Protein AF-A0A8S2DJI0-F1 (afdb_monomer_lite)

InterPro domains:
  IPR040350 Transmembrane protein 272 [PTHR33444] (5-221)

Sequence (227 aa):
CCHNEEDENKGQWDRRDSQYDTLPGQLVVASEESENCIDYLTRAFHIISISLPSICIEALLVLLSFLMFIFGCKYVDECPRQPLLIIYHIIGGGVGLLFTLWLMIRAIRRRRQESGLDDDDDHSVGGHGYTDDSTGKLKDNGIWFMELIALMFLCSWFIIGNYWTWTIYIPDGEMSLQKPLSWCDRTLYMFTLVSFAILYFVILFGFILVISLLIYARFCARSMINE

Organism: NCBI:txid1234261

Structure (mmCIF, N/CA/C/O backbone):
data_AF-A0A8S2DJI0-F1
#
_entry.id   AF-A0A8S2DJI0-F1
#
loop_
_atom_site.group_PDB
_atom_site.id
_atom_site.type_symbol
_atom_site.label_atom_id
_atom_site.label_alt_id
_atom_site.label_comp_id
_atom_site.label_asym_id
_atom_site.label_entity_id
_atom_site.label_seq_id
_atom_site.pdbx_PDB_ins_code
_atom_site.Cartn_x
_atom_site.Cartn_y
_atom_site.Cartn_z
_atom_site.occupancy
_atom_site.B_iso_or_equiv
_atom_site.auth_seq_id
_atom_site.auth_comp_id
_atom_site.auth_asym_id
_atom_site.auth_atom_id
_atom_site.pdbx_PDB_model_num
ATOM 1 N N . CYS A 1 1 ? 9.024 -43.642 -27.054 1.00 49.38 1 CYS A N 1
ATOM 2 C CA . CYS A 1 1 ? 10.297 -43.078 -26.560 1.00 49.38 1 CYS A CA 1
ATOM 3 C C . CYS A 1 1 ? 10.487 -41.596 -26.883 1.00 49.38 1 CYS A C 1
ATOM 5 O O . CYS A 1 1 ? 11.170 -40.959 -26.107 1.00 49.38 1 CYS A O 1
ATOM 7 N N . CYS A 1 2 ? 9.884 -41.028 -27.938 1.00 49.50 2 CYS A N 1
ATOM 8 C CA . CYS A 1 2 ? 10.046 -39.599 -28.268 1.00 49.50 2 CYS A CA 1
ATOM 9 C C . CYS A 1 2 ? 9.098 -38.634 -27.528 1.00 49.50 2 CYS A C 1
ATOM 11 O O . CYS A 1 2 ? 9.199 -37.439 -27.747 1.00 49.50 2 CYS A O 1
ATOM 13 N N . HIS A 1 3 ? 8.182 -39.119 -26.679 1.00 44.84 3 HIS A N 1
ATOM 14 C CA . HIS A 1 3 ? 7.265 -38.232 -25.943 1.00 44.84 3 HIS A CA 1
ATOM 15 C C . HIS A 1 3 ? 7.932 -37.583 -24.717 1.00 44.84 3 HIS A C 1
ATOM 17 O O . HIS A 1 3 ? 7.619 -36.454 -24.380 1.00 44.84 3 HIS A O 1
ATOM 23 N N . ASN A 1 4 ? 8.936 -38.238 -24.120 1.00 53.94 4 ASN A N 1
ATOM 24 C CA . ASN A 1 4 ? 9.589 -37.729 -22.910 1.00 53.94 4 ASN A CA 1
ATOM 25 C C . ASN A 1 4 ? 10.537 -36.542 -23.167 1.00 53.94 4 ASN A C 1
ATOM 27 O O . ASN A 1 4 ? 10.712 -35.723 -22.275 1.00 53.94 4 ASN A O 1
ATOM 31 N N . GLU A 1 5 ? 11.148 -36.423 -24.353 1.00 55.22 5 GLU A N 1
ATOM 32 C CA . GLU A 1 5 ? 12.082 -35.316 -24.643 1.00 55.22 5 GLU A CA 1
ATOM 33 C C . GLU A 1 5 ? 11.366 -33.971 -24.839 1.00 55.22 5 GLU A C 1
ATOM 35 O O . GLU A 1 5 ? 11.942 -32.925 -24.543 1.00 55.22 5 GLU A O 1
ATOM 40 N N . GLU A 1 6 ? 10.122 -33.967 -25.330 1.00 54.16 6 GLU A N 1
ATOM 41 C CA . GLU A 1 6 ? 9.335 -32.735 -25.481 1.00 54.16 6 GLU A CA 1
ATOM 42 C C . GLU A 1 6 ? 8.800 -32.245 -24.132 1.00 54.16 6 GLU A C 1
ATOM 44 O O . GLU A 1 6 ? 8.894 -31.050 -23.856 1.00 54.16 6 GLU A O 1
ATOM 49 N N . ASP A 1 7 ? 8.349 -33.151 -23.261 1.00 56.16 7 ASP A N 1
ATOM 50 C CA . ASP A 1 7 ? 7.867 -32.813 -21.915 1.00 56.16 7 ASP A CA 1
ATOM 51 C C . ASP A 1 7 ? 9.009 -32.366 -20.984 1.00 56.16 7 ASP A C 1
ATOM 53 O O . ASP A 1 7 ? 8.863 -31.399 -20.231 1.00 56.16 7 ASP A O 1
ATOM 57 N N . GLU A 1 8 ? 10.185 -33.001 -21.077 1.00 57.19 8 GLU A N 1
ATOM 58 C CA . GLU A 1 8 ? 11.388 -32.570 -20.350 1.00 57.19 8 GLU A CA 1
ATOM 59 C C . GLU A 1 8 ? 11.889 -31.206 -20.836 1.00 57.19 8 GLU A C 1
ATOM 61 O O . GLU A 1 8 ? 12.230 -30.350 -20.013 1.00 57.19 8 GLU A O 1
ATOM 66 N N . ASN A 1 9 ? 11.879 -30.962 -22.152 1.00 53.69 9 ASN A N 1
ATOM 67 C CA . ASN A 1 9 ? 12.220 -29.650 -22.693 1.00 53.69 9 ASN A CA 1
ATOM 68 C C . ASN A 1 9 ? 11.202 -28.597 -22.254 1.00 53.69 9 ASN A C 1
ATOM 70 O O . ASN A 1 9 ? 11.607 -27.541 -21.776 1.00 53.69 9 ASN A O 1
ATOM 74 N N . LYS A 1 10 ? 9.897 -28.871 -22.355 1.00 53.09 10 LYS A N 1
ATOM 75 C CA . LYS A 1 10 ? 8.826 -27.943 -21.964 1.00 53.09 10 LYS A CA 1
ATOM 76 C C . LYS A 1 10 ? 8.917 -27.569 -20.482 1.00 53.09 10 LYS A C 1
ATOM 78 O O . LYS A 1 10 ? 9.013 -26.389 -20.160 1.00 53.09 10 LYS A O 1
ATOM 83 N N . GLY A 1 11 ? 9.086 -28.555 -19.599 1.00 59.41 11 GLY A N 1
ATOM 84 C CA . GLY A 1 11 ? 9.318 -28.322 -18.169 1.00 59.41 11 GLY A CA 1
ATOM 85 C C . GLY A 1 11 ? 10.658 -27.643 -17.833 1.00 59.41 11 GLY A C 1
ATOM 86 O O . GLY A 1 11 ? 10.843 -27.168 -16.707 1.00 59.41 11 GLY A O 1
ATOM 87 N N . GLN A 1 12 ? 11.611 -27.599 -18.771 1.00 54.47 12 GLN A N 1
ATOM 88 C CA . GLN A 1 12 ? 12.867 -26.846 -18.671 1.00 54.47 12 GLN A CA 1
ATOM 89 C C . GLN A 1 12 ? 12.753 -25.417 -19.240 1.00 54.47 12 GLN A C 1
ATOM 91 O O . GLN A 1 12 ? 13.495 -24.532 -18.805 1.00 54.47 12 GLN A O 1
ATOM 96 N N . TRP A 1 13 ? 11.857 -25.165 -20.198 1.00 54.28 13 TRP A N 1
ATOM 97 C CA . TRP A 1 13 ? 11.505 -23.817 -20.664 1.00 54.28 13 TRP A CA 1
ATOM 98 C C . TRP A 1 13 ? 10.665 -23.087 -19.607 1.00 54.28 13 TRP A C 1
ATOM 100 O O . TRP A 1 13 ? 11.094 -22.035 -19.139 1.00 54.28 13 TRP A O 1
ATOM 110 N N . ASP A 1 14 ? 9.610 -23.719 -19.086 1.00 57.06 14 ASP A N 1
ATOM 111 C CA . ASP A 1 14 ? 8.723 -23.121 -18.072 1.00 57.06 14 ASP A CA 1
ATOM 112 C C . ASP A 1 14 ? 9.467 -22.769 -16.769 1.00 57.06 14 ASP A C 1
ATOM 114 O O . ASP A 1 14 ? 9.255 -21.718 -16.159 1.00 57.06 14 ASP A O 1
ATOM 118 N N . ARG A 1 15 ? 10.419 -23.617 -16.347 1.00 56.06 15 ARG A N 1
ATOM 119 C CA . ARG A 1 15 ? 11.273 -23.332 -15.179 1.00 56.06 15 ARG A CA 1
ATOM 120 C C . ARG A 1 15 ? 12.217 -22.150 -15.390 1.00 56.06 15 ARG A C 1
ATOM 122 O O . ARG A 1 15 ? 12.548 -21.480 -14.414 1.00 56.06 15 ARG A O 1
ATOM 129 N N . ARG A 1 16 ? 12.679 -21.915 -16.621 1.00 58.44 16 ARG A N 1
ATOM 130 C CA . ARG A 1 16 ? 13.524 -20.758 -16.941 1.00 58.44 16 ARG A CA 1
ATOM 131 C C . ARG A 1 16 ? 12.696 -19.478 -16.931 1.00 58.44 16 ARG A C 1
ATOM 133 O O . ARG A 1 16 ? 13.097 -18.536 -16.257 1.00 58.44 16 ARG A O 1
ATOM 140 N N . ASP A 1 17 ? 11.517 -19.493 -17.546 1.00 57.69 17 ASP A N 1
ATOM 141 C CA . ASP A 1 17 ? 10.604 -18.343 -17.599 1.00 57.69 17 ASP A CA 1
ATOM 142 C C . ASP A 1 17 ? 10.165 -17.887 -16.197 1.00 57.69 17 ASP A C 1
ATOM 144 O O . ASP A 1 17 ? 10.315 -16.716 -15.849 1.00 57.69 17 ASP A O 1
ATOM 148 N N . SER A 1 18 ? 9.791 -18.828 -15.323 1.00 59.38 18 SER A N 1
ATOM 149 C CA . SER A 1 18 ? 9.471 -18.549 -13.912 1.00 59.38 18 SER A CA 1
ATOM 150 C C . SER A 1 18 ? 10.647 -17.941 -13.128 1.00 59.38 18 SER A C 1
ATOM 152 O O . SER A 1 18 ? 10.478 -17.091 -12.247 1.00 59.38 18 SER A O 1
ATOM 154 N N . GLN A 1 19 ? 11.881 -18.356 -13.441 1.00 58.06 19 GLN A N 1
ATOM 155 C CA . GLN A 1 19 ? 13.077 -17.836 -12.781 1.00 58.06 19 GLN A CA 1
ATOM 156 C C . GLN A 1 19 ? 13.359 -16.382 -13.185 1.00 58.06 19 GLN A C 1
ATOM 158 O O . GLN A 1 19 ? 13.785 -15.601 -12.327 1.00 58.06 19 GLN A O 1
ATOM 163 N N . TYR A 1 20 ? 13.078 -16.006 -14.438 1.00 64.12 20 TYR A N 1
ATOM 164 C CA . TYR A 1 20 ? 13.263 -14.651 -14.966 1.00 64.12 20 TYR A CA 1
ATOM 165 C C . TYR A 1 20 ? 12.300 -13.613 -14.361 1.00 64.12 20 TYR A C 1
ATOM 167 O O . TYR A 1 20 ? 12.658 -12.438 -14.285 1.00 64.12 20 TYR A O 1
ATOM 175 N N . ASP A 1 21 ? 11.153 -14.035 -13.819 1.00 64.00 21 ASP A N 1
ATOM 176 C CA . ASP A 1 21 ? 10.180 -13.146 -13.160 1.00 64.00 21 ASP A CA 1
ATOM 177 C C . ASP A 1 21 ? 10.586 -12.699 -11.743 1.00 64.00 21 ASP A C 1
ATOM 179 O O . ASP A 1 21 ? 10.036 -11.745 -11.180 1.00 64.00 21 ASP A O 1
ATOM 183 N N . THR A 1 22 ? 11.580 -13.351 -11.138 1.00 78.94 22 THR A N 1
ATOM 184 C CA . THR A 1 22 ? 12.099 -12.955 -9.822 1.00 78.94 22 THR A CA 1
ATOM 185 C C . THR A 1 22 ? 13.051 -11.760 -9.924 1.00 78.94 22 THR A C 1
ATOM 187 O O . THR A 1 22 ? 13.722 -11.585 -10.932 1.00 78.94 22 THR A O 1
ATOM 190 N N . LEU A 1 23 ? 13.188 -10.949 -8.862 1.00 76.69 23 LEU A N 1
ATOM 191 C CA . LEU A 1 23 ? 14.144 -9.824 -8.846 1.00 76.69 23 LEU A CA 1
ATOM 192 C C . LEU A 1 23 ? 15.582 -10.239 -9.256 1.00 76.69 23 LEU A C 1
ATOM 194 O O . LEU A 1 23 ? 16.187 -9.531 -10.059 1.00 76.69 23 LEU A O 1
ATOM 198 N N . PRO A 1 24 ? 16.137 -11.376 -8.777 1.00 75.69 24 PRO A N 1
ATOM 199 C CA . PRO A 1 24 ? 17.413 -11.892 -9.276 1.00 75.69 24 PRO A CA 1
ATOM 200 C C . PRO A 1 24 ? 17.368 -12.303 -10.753 1.00 75.69 24 PRO A C 1
ATOM 202 O O . PRO A 1 24 ? 18.335 -12.073 -11.469 1.00 75.69 24 PRO A O 1
ATOM 205 N N . GLY A 1 25 ? 16.255 -12.879 -11.213 1.00 76.62 25 GLY A N 1
ATOM 206 C CA . GLY A 1 25 ? 16.033 -13.245 -12.612 1.00 76.62 25 GLY A CA 1
ATOM 207 C C . GLY A 1 25 ? 16.033 -12.045 -13.549 1.00 76.62 25 GLY A C 1
ATOM 208 O O . GLY A 1 25 ? 16.789 -12.031 -14.513 1.00 76.62 25 GLY A O 1
ATOM 209 N N . GLN A 1 26 ? 15.280 -10.997 -13.216 1.00 78.06 26 GLN A N 1
ATOM 210 C CA . GLN A 1 26 ? 15.236 -9.760 -13.998 1.00 78.06 26 GLN A CA 1
ATOM 211 C C . GLN A 1 26 ? 16.605 -9.072 -14.069 1.00 78.06 26 GLN A C 1
ATOM 213 O O . GLN A 1 26 ? 16.941 -8.462 -15.082 1.00 78.06 26 GLN A O 1
ATOM 218 N N . LEU A 1 27 ? 17.422 -9.194 -13.016 1.00 78.88 27 LEU A N 1
ATOM 219 C CA . LEU A 1 27 ? 18.792 -8.682 -13.013 1.00 78.88 27 LEU A CA 1
ATOM 220 C C . LEU A 1 27 ? 19.709 -9.485 -13.951 1.00 78.88 27 LEU A C 1
ATOM 222 O O . LEU A 1 27 ? 20.554 -8.898 -14.623 1.00 78.88 27 LEU A O 1
ATOM 226 N N . VAL A 1 28 ? 19.522 -10.806 -14.032 1.00 79.88 28 VAL A N 1
ATOM 227 C CA . VAL A 1 28 ? 20.242 -11.668 -14.983 1.00 79.88 28 VAL A CA 1
ATOM 228 C C . VAL A 1 28 ? 19.830 -11.353 -16.422 1.00 79.88 28 VAL A C 1
ATOM 230 O O . VAL A 1 28 ? 20.712 -11.139 -17.249 1.00 79.88 28 VAL A O 1
ATOM 233 N N . VAL A 1 29 ? 18.531 -11.204 -16.712 1.00 78.19 29 VAL A N 1
ATOM 234 C CA . VAL A 1 29 ? 18.049 -10.797 -18.051 1.00 78.19 29 VAL A CA 1
ATOM 235 C C . VAL A 1 29 ? 18.637 -9.452 -18.456 1.00 78.19 29 VAL A C 1
ATOM 237 O O . VAL A 1 29 ? 19.174 -9.314 -19.551 1.00 78.19 29 VAL A O 1
ATOM 240 N N . ALA A 1 30 ? 18.616 -8.472 -17.547 1.00 70.62 30 ALA A N 1
ATOM 241 C CA . ALA A 1 30 ? 19.206 -7.167 -17.811 1.00 70.62 30 ALA A CA 1
ATOM 242 C C . ALA A 1 30 ? 20.697 -7.270 -18.174 1.00 70.62 30 ALA A C 1
ATOM 244 O O . ALA A 1 30 ? 21.165 -6.470 -18.980 1.00 70.62 30 ALA A O 1
ATOM 245 N N . SER A 1 31 ? 21.431 -8.237 -17.603 1.00 78.25 31 SER A N 1
ATOM 246 C CA . SER A 1 31 ? 22.855 -8.462 -17.899 1.00 78.25 31 SER A CA 1
ATOM 247 C C . SER A 1 31 ? 23.103 -9.146 -19.242 1.00 78.25 31 SER A C 1
ATOM 249 O O . SER A 1 31 ? 24.132 -8.895 -19.864 1.00 78.25 31 SER A O 1
ATOM 251 N N . GLU A 1 32 ? 22.172 -9.989 -19.691 1.00 76.69 32 GLU A N 1
ATOM 252 C CA . GLU A 1 32 ? 22.255 -10.686 -20.979 1.00 76.69 32 GLU A CA 1
ATOM 253 C C . GLU A 1 32 ? 21.846 -9.779 -22.148 1.00 76.69 32 GLU A C 1
ATOM 255 O O . GLU A 1 32 ? 22.400 -9.897 -23.238 1.00 76.69 32 GLU A O 1
ATOM 260 N N . GLU A 1 33 ? 20.906 -8.857 -21.924 1.00 76.19 33 GLU A N 1
ATOM 261 C CA . GLU A 1 33 ? 20.367 -7.959 -22.955 1.00 76.19 33 GLU A CA 1
ATOM 262 C C . GLU A 1 33 ? 21.199 -6.677 -23.144 1.00 76.19 33 GLU A C 1
ATOM 264 O O . GLU A 1 33 ? 21.104 -6.010 -24.172 1.00 76.19 33 GLU A O 1
ATOM 269 N N . SER A 1 34 ? 22.020 -6.303 -22.160 1.00 75.62 34 SER A N 1
ATOM 270 C CA . SER A 1 34 ? 22.784 -5.057 -22.208 1.00 75.62 34 SER A CA 1
ATOM 271 C C . SER A 1 34 ? 23.990 -5.143 -23.144 1.00 75.62 34 SER A C 1
ATOM 273 O O . SER A 1 34 ? 24.913 -5.923 -22.914 1.00 75.62 34 SER A O 1
ATOM 275 N N . GLU A 1 35 ? 24.053 -4.257 -24.137 1.00 77.00 35 GLU A N 1
ATOM 276 C CA . GLU A 1 35 ? 25.221 -4.141 -25.025 1.00 77.00 35 GLU A CA 1
ATOM 277 C C . GLU A 1 35 ? 26.410 -3.443 -24.341 1.00 77.00 35 GLU A C 1
ATOM 279 O O . GLU A 1 35 ? 27.569 -3.657 -24.696 1.00 77.00 35 GLU A O 1
ATOM 284 N N . ASN A 1 36 ? 26.125 -2.605 -23.338 1.00 80.38 36 ASN A N 1
ATOM 285 C CA . ASN A 1 36 ? 27.102 -1.783 -22.631 1.00 80.38 36 ASN A CA 1
ATOM 286 C C . ASN A 1 36 ? 26.857 -1.788 -21.114 1.00 80.38 36 ASN A C 1
ATOM 288 O O . ASN A 1 36 ? 25.721 -1.832 -20.646 1.00 80.38 36 ASN A O 1
ATOM 292 N N . CYS A 1 37 ? 27.927 -1.608 -20.330 1.00 77.12 37 CYS A N 1
ATOM 293 C CA . CYS A 1 37 ? 27.859 -1.540 -18.861 1.00 77.12 37 CYS A CA 1
ATOM 294 C C . CYS A 1 37 ? 26.920 -0.425 -18.349 1.00 77.12 37 CYS A C 1
ATOM 296 O O . CYS A 1 37 ? 26.246 -0.584 -17.334 1.00 77.12 37 CYS A O 1
ATOM 298 N N . ILE A 1 38 ? 26.830 0.699 -19.070 1.00 73.50 38 ILE A N 1
ATOM 299 C CA . ILE A 1 38 ? 25.938 1.813 -18.711 1.00 73.50 38 ILE A CA 1
ATOM 300 C C . ILE A 1 38 ? 24.462 1.441 -18.929 1.00 73.50 38 ILE A C 1
ATOM 302 O O . ILE A 1 38 ? 23.629 1.809 -18.104 1.00 73.50 38 ILE A O 1
ATOM 306 N N . ASP A 1 39 ? 24.135 0.689 -19.984 1.00 77.31 39 ASP A N 1
ATOM 307 C CA . ASP A 1 39 ? 22.761 0.237 -20.250 1.00 77.31 39 ASP A CA 1
ATOM 308 C C . ASP A 1 39 ? 22.315 -0.811 -19.216 1.00 77.31 39 ASP A C 1
ATOM 310 O O . ASP A 1 39 ? 21.225 -0.720 -18.649 1.00 77.31 39 ASP A O 1
ATOM 314 N N . TYR A 1 40 ? 23.222 -1.719 -18.843 1.00 78.06 40 TYR A N 1
ATOM 315 C CA . TYR A 1 40 ? 22.994 -2.659 -17.747 1.00 78.06 40 TYR A CA 1
ATOM 316 C C . TYR A 1 40 ? 22.656 -1.955 -16.427 1.00 78.06 40 TYR A C 1
ATOM 318 O O . TYR A 1 40 ? 21.636 -2.245 -15.800 1.00 78.06 40 TYR A O 1
ATOM 326 N N . LEU A 1 41 ? 23.499 -1.005 -16.000 1.00 77.44 41 LEU A N 1
ATOM 327 C CA . LEU A 1 41 ? 23.320 -0.295 -14.728 1.00 77.44 41 LEU A CA 1
ATOM 328 C C . LEU A 1 41 ? 22.013 0.506 -14.702 1.00 77.44 41 LEU A C 1
ATOM 330 O O . LEU A 1 41 ? 21.327 0.537 -13.683 1.00 77.44 41 LEU A O 1
ATOM 334 N N . THR A 1 42 ? 21.655 1.105 -15.834 1.00 79.19 42 THR A N 1
ATOM 335 C CA . THR A 1 42 ? 20.405 1.838 -16.080 1.00 79.19 42 THR A CA 1
ATOM 336 C C . THR A 1 42 ? 19.177 0.931 -15.895 1.00 79.19 42 THR A C 1
ATOM 338 O O . THR A 1 42 ? 18.267 1.257 -15.124 1.00 79.19 42 THR A O 1
ATOM 341 N N . ARG A 1 43 ? 19.163 -0.251 -16.526 1.00 76.75 43 ARG A N 1
ATOM 342 C CA . ARG A 1 43 ? 18.066 -1.234 -16.414 1.00 76.75 43 ARG A CA 1
ATOM 343 C C . ARG A 1 43 ? 17.978 -1.857 -15.017 1.00 76.75 43 ARG A C 1
ATOM 345 O O . ARG A 1 43 ? 16.897 -1.907 -14.429 1.00 76.75 43 ARG A O 1
ATOM 352 N N . ALA A 1 44 ? 19.115 -2.247 -14.443 1.00 79.06 44 ALA A N 1
ATOM 353 C CA . ALA A 1 44 ? 19.201 -2.805 -13.096 1.00 79.06 44 ALA A CA 1
ATOM 354 C C . ALA A 1 44 ? 18.717 -1.815 -12.024 1.00 79.06 44 ALA A C 1
ATOM 356 O O . ALA A 1 44 ? 17.931 -2.174 -11.145 1.00 79.06 44 ALA A O 1
ATOM 357 N N . PHE A 1 45 ? 19.138 -0.549 -12.108 1.00 79.06 45 PHE A N 1
ATOM 358 C CA . PHE A 1 45 ? 18.705 0.492 -11.179 1.00 79.06 45 PHE A CA 1
ATOM 359 C C . PHE A 1 45 ? 17.196 0.747 -11.272 1.00 79.06 45 PHE A C 1
ATOM 361 O O . PHE A 1 45 ? 16.541 0.900 -10.243 1.00 79.06 45 PHE A O 1
ATOM 368 N N . HIS A 1 46 ? 16.617 0.731 -12.476 1.00 80.56 46 HIS A N 1
ATOM 369 C CA . HIS A 1 46 ? 15.172 0.873 -12.663 1.00 80.56 46 HIS A CA 1
ATOM 370 C C . HIS A 1 46 ? 14.389 -0.253 -11.970 1.00 80.56 46 HIS A C 1
ATOM 372 O O . HIS A 1 46 ? 13.478 0.019 -11.191 1.00 80.56 46 HIS A O 1
ATOM 378 N N . ILE A 1 47 ? 14.786 -1.511 -12.179 1.00 79.44 47 ILE A N 1
ATOM 379 C CA . ILE A 1 47 ? 14.122 -2.669 -11.563 1.00 79.44 47 ILE A CA 1
ATOM 380 C C . ILE A 1 47 ? 14.214 -2.593 -10.028 1.00 79.44 47 ILE A C 1
ATOM 382 O O . ILE A 1 47 ? 13.201 -2.677 -9.329 1.00 79.44 47 ILE A O 1
ATOM 386 N N . ILE A 1 48 ? 15.416 -2.353 -9.496 1.00 82.81 48 ILE A N 1
ATOM 387 C CA . ILE A 1 48 ? 15.677 -2.304 -8.050 1.00 82.81 48 ILE A CA 1
ATOM 388 C C . ILE A 1 48 ? 14.959 -1.121 -7.381 1.00 82.81 48 ILE A C 1
ATOM 390 O O . ILE A 1 48 ? 14.400 -1.270 -6.290 1.00 82.81 48 ILE A O 1
ATOM 394 N N . SER A 1 49 ? 14.957 0.050 -8.028 1.00 78.62 49 SER A N 1
ATOM 395 C CA . SER A 1 49 ? 14.318 1.268 -7.509 1.00 78.62 49 SER A CA 1
ATOM 396 C C . SER A 1 49 ? 12.793 1.185 -7.464 1.00 78.62 49 SER A C 1
ATOM 398 O O . SER A 1 49 ? 12.182 1.951 -6.726 1.00 78.62 49 SER A O 1
ATOM 400 N N . ILE A 1 50 ? 12.175 0.242 -8.180 1.00 80.06 50 ILE A N 1
ATOM 401 C CA . ILE A 1 50 ? 10.737 -0.037 -8.098 1.00 80.06 50 ILE A CA 1
ATOM 402 C C . ILE A 1 50 ? 10.455 -1.085 -7.022 1.00 80.06 50 ILE A C 1
ATOM 404 O O . ILE A 1 50 ? 9.624 -0.873 -6.136 1.00 80.06 50 ILE A O 1
ATOM 408 N N . SER A 1 51 ? 11.147 -2.225 -7.079 1.00 83.12 51 SER A N 1
ATOM 409 C CA . SER A 1 51 ? 10.782 -3.395 -6.280 1.00 83.12 51 SER A CA 1
ATOM 410 C C . SER A 1 51 ? 11.108 -3.240 -4.794 1.00 83.12 51 SER A C 1
ATOM 412 O O . SER A 1 51 ? 10.306 -3.629 -3.947 1.00 83.12 51 SER A O 1
ATOM 414 N N . LEU A 1 52 ? 12.274 -2.675 -4.452 1.00 85.50 52 LEU A N 1
ATOM 415 C CA . LEU A 1 52 ? 12.701 -2.546 -3.055 1.00 85.50 52 LEU A CA 1
ATOM 416 C C . LEU A 1 52 ? 11.813 -1.598 -2.238 1.00 85.50 52 LEU A C 1
ATOM 418 O O . LEU A 1 52 ? 11.317 -2.028 -1.192 1.00 85.50 52 LEU A O 1
ATOM 422 N N . PRO A 1 53 ? 11.563 -0.343 -2.666 1.00 86.12 53 PRO A N 1
ATOM 423 C CA . PRO A 1 53 ? 10.712 0.543 -1.886 1.00 86.12 53 PRO A CA 1
ATOM 424 C C . PRO A 1 53 ? 9.271 0.041 -1.808 1.00 86.12 53 PRO A C 1
ATOM 426 O O . PRO A 1 53 ? 8.671 0.217 -0.755 1.00 86.12 53 PRO A O 1
ATOM 429 N N . SER A 1 54 ? 8.732 -0.631 -2.837 1.00 83.75 54 SER A N 1
ATOM 430 C CA . SER A 1 54 ? 7.386 -1.228 -2.765 1.00 83.75 54 SER A CA 1
ATOM 431 C C . SER A 1 54 ? 7.279 -2.233 -1.617 1.00 83.75 54 SER A C 1
ATOM 433 O O . SER A 1 54 ? 6.419 -2.088 -0.752 1.00 83.75 54 SER A O 1
ATOM 435 N N . ILE A 1 55 ? 8.216 -3.186 -1.533 1.00 86.62 55 ILE A N 1
ATOM 436 C CA . ILE A 1 55 ? 8.234 -4.206 -0.472 1.00 86.62 55 ILE A CA 1
ATOM 437 C C . ILE A 1 55 ? 8.393 -3.555 0.910 1.00 86.62 55 ILE A C 1
ATOM 439 O O . ILE A 1 55 ? 7.713 -3.934 1.866 1.00 86.62 55 ILE A O 1
ATOM 443 N N . CYS A 1 56 ? 9.273 -2.556 1.033 1.00 90.25 56 CYS A N 1
ATOM 444 C CA . CYS A 1 56 ? 9.468 -1.834 2.290 1.00 90.25 56 CYS A CA 1
ATOM 445 C C . CYS A 1 56 ? 8.221 -1.044 2.715 1.00 90.25 56 CYS A C 1
ATOM 447 O O . CYS A 1 56 ? 7.861 -1.062 3.892 1.00 90.25 56 CYS A O 1
ATOM 449 N N . ILE A 1 57 ? 7.560 -0.364 1.774 1.00 89.44 57 ILE A N 1
ATOM 450 C CA . ILE A 1 57 ? 6.326 0.391 2.018 1.00 89.44 57 ILE A CA 1
ATOM 451 C C . ILE A 1 57 ? 5.206 -0.557 2.448 1.00 89.44 57 ILE A C 1
ATOM 453 O O . ILE A 1 57 ? 4.533 -0.289 3.440 1.00 89.44 57 ILE A O 1
ATOM 457 N N . GLU A 1 58 ? 5.033 -1.681 1.756 1.00 87.44 58 GLU A N 1
ATOM 458 C CA . GLU A 1 58 ? 4.035 -2.696 2.101 1.00 87.44 58 GLU A CA 1
ATOM 459 C C . GLU A 1 58 ? 4.257 -3.248 3.515 1.00 87.44 58 GLU A C 1
ATOM 461 O O . GLU A 1 58 ? 3.327 -3.269 4.322 1.00 87.44 58 GLU A O 1
ATOM 466 N N . ALA A 1 59 ? 5.494 -3.618 3.861 1.00 90.81 59 ALA A N 1
ATOM 467 C CA . ALA A 1 59 ? 5.831 -4.102 5.200 1.00 90.81 59 ALA A CA 1
ATOM 468 C C . ALA A 1 59 ? 5.548 -3.050 6.289 1.00 90.81 59 ALA A C 1
ATOM 470 O O . ALA A 1 59 ? 5.005 -3.375 7.351 1.00 90.81 59 ALA A O 1
ATOM 471 N N . LEU A 1 60 ? 5.869 -1.781 6.019 1.00 92.00 60 LEU A N 1
ATOM 472 C CA . LEU A 1 60 ? 5.581 -0.669 6.923 1.00 92.00 60 LEU A CA 1
ATOM 473 C C . LEU A 1 60 ? 4.071 -0.455 7.106 1.00 92.00 60 LEU A C 1
ATOM 475 O O . LEU A 1 60 ? 3.615 -0.250 8.230 1.00 92.00 60 LEU A O 1
ATOM 479 N N . LEU A 1 61 ? 3.288 -0.527 6.026 1.00 89.81 61 LEU A N 1
ATOM 480 C CA . LEU A 1 61 ? 1.831 -0.372 6.067 1.00 89.81 61 LEU A CA 1
ATOM 481 C C . LEU A 1 61 ? 1.143 -1.518 6.817 1.00 89.81 61 LEU A C 1
ATOM 483 O O . LEU A 1 61 ? 0.182 -1.269 7.549 1.00 89.81 61 LEU A O 1
ATOM 487 N N . VAL A 1 62 ? 1.644 -2.751 6.696 1.00 91.62 62 VAL A N 1
ATOM 488 C CA . VAL A 1 62 ? 1.165 -3.899 7.484 1.00 91.62 62 VAL A CA 1
ATOM 489 C C . VAL A 1 62 ? 1.429 -3.673 8.971 1.00 91.62 62 VAL A C 1
ATOM 491 O O . VAL A 1 62 ? 0.512 -3.816 9.782 1.00 91.62 62 VAL A O 1
ATOM 494 N N . LEU A 1 63 ? 2.650 -3.262 9.336 1.00 93.00 63 LEU A N 1
ATOM 495 C CA . LEU A 1 63 ? 2.997 -2.951 10.724 1.00 93.00 63 LEU A CA 1
ATOM 496 C C . LEU A 1 63 ? 2.106 -1.835 11.281 1.00 93.00 63 LEU A C 1
ATOM 498 O O . LEU A 1 63 ? 1.564 -1.965 12.378 1.00 93.00 63 LEU A O 1
ATOM 502 N N . LEU A 1 64 ? 1.915 -0.760 10.518 1.00 91.62 64 LEU A N 1
ATOM 503 C CA . LEU A 1 64 ? 1.073 0.358 10.925 1.00 91.62 64 LEU A CA 1
ATOM 504 C C . LEU A 1 64 ? -0.387 -0.071 11.125 1.00 91.62 64 LEU A C 1
ATOM 506 O O . LEU A 1 64 ? -0.975 0.236 12.159 1.00 91.62 64 LEU A O 1
ATOM 510 N N . SER A 1 65 ? -0.953 -0.822 10.177 1.00 92.25 65 SER A N 1
ATOM 511 C CA . SER A 1 65 ? -2.338 -1.312 10.252 1.00 92.25 65 SER A CA 1
ATOM 512 C C . SER A 1 65 ? -2.543 -2.244 11.449 1.00 92.25 65 SER A C 1
ATOM 514 O O . SER A 1 65 ? -3.564 -2.167 12.135 1.00 92.25 65 SER A O 1
ATOM 516 N N . PHE A 1 66 ? -1.542 -3.072 11.759 1.00 92.62 66 PHE A N 1
ATOM 517 C CA . PHE A 1 66 ? -1.540 -3.937 12.936 1.00 92.62 66 PHE A CA 1
ATOM 518 C C . PHE A 1 66 ? -1.534 -3.151 14.245 1.00 92.62 66 PHE A C 1
ATOM 520 O O . PHE A 1 66 ? -2.335 -3.427 15.139 1.00 92.62 66 PHE A O 1
ATOM 527 N N . LEU A 1 67 ? -0.677 -2.132 14.346 1.00 92.19 67 LEU A N 1
ATOM 528 C CA . LEU A 1 67 ? -0.647 -1.256 15.512 1.00 92.19 67 LEU A CA 1
ATOM 529 C C . LEU A 1 67 ? -1.974 -0.503 15.663 1.00 92.19 67 LEU A C 1
ATOM 531 O O . LEU A 1 67 ? -2.535 -0.496 16.754 1.00 92.19 67 LEU A O 1
ATOM 535 N N . MET A 1 68 ? -2.532 0.053 14.583 1.00 89.81 68 MET A N 1
ATOM 536 C CA . MET A 1 68 ? -3.833 0.731 14.638 1.00 89.81 68 MET A CA 1
ATOM 537 C C . MET A 1 68 ? -4.945 -0.194 15.142 1.00 89.81 68 MET A C 1
ATOM 539 O O . MET A 1 68 ? -5.729 0.215 15.997 1.00 89.81 68 MET A O 1
ATOM 543 N N . PHE A 1 69 ? -4.971 -1.450 14.693 1.00 91.50 69 PHE A N 1
ATOM 544 C CA . PHE A 1 69 ? -5.934 -2.437 15.172 1.00 91.50 69 PHE A CA 1
ATOM 545 C C . PHE A 1 69 ? -5.768 -2.739 16.672 1.00 91.50 69 PHE A C 1
ATOM 547 O O . PHE A 1 69 ? -6.743 -2.671 17.420 1.00 91.50 69 PHE A O 1
ATOM 554 N N . ILE A 1 70 ? -4.539 -2.996 17.141 1.00 90.56 70 ILE A N 1
ATOM 555 C CA . ILE A 1 70 ? -4.260 -3.278 18.562 1.00 90.56 70 ILE A CA 1
ATOM 556 C C . ILE A 1 70 ? -4.637 -2.097 19.452 1.00 90.56 70 ILE A C 1
ATOM 558 O O . ILE A 1 70 ? -5.268 -2.294 20.489 1.00 90.56 70 ILE A O 1
ATOM 562 N N . PHE A 1 71 ? -4.255 -0.877 19.069 1.00 86.62 71 PHE A N 1
ATOM 563 C CA . PHE A 1 71 ? -4.610 0.323 19.825 1.00 86.62 71 PHE A CA 1
ATOM 564 C C . PHE A 1 71 ? -6.129 0.532 19.846 1.00 86.62 71 PHE A C 1
ATOM 566 O O . PHE A 1 71 ? -6.678 0.875 20.889 1.00 86.62 71 PHE A O 1
ATOM 573 N N . GLY A 1 72 ? -6.823 0.232 18.745 1.00 84.56 72 GLY A N 1
ATOM 574 C CA . GLY A 1 72 ? -8.283 0.196 18.710 1.00 84.56 72 GLY A CA 1
ATOM 575 C C . GLY A 1 72 ? -8.878 -0.780 19.731 1.00 84.56 72 GLY A C 1
ATOM 576 O O . GLY A 1 72 ? -9.742 -0.394 20.512 1.00 84.56 72 GLY A O 1
ATOM 577 N N . CYS A 1 73 ? -8.390 -2.022 19.781 1.00 86.31 73 CYS A N 1
ATOM 578 C CA . CYS A 1 73 ? -8.878 -3.030 20.727 1.00 86.31 73 CYS A CA 1
ATOM 579 C C . CYS A 1 73 ? -8.529 -2.705 22.185 1.00 86.31 73 CYS A C 1
ATOM 581 O O . CYS A 1 73 ? -9.364 -2.879 23.065 1.00 86.31 73 CYS A O 1
ATOM 583 N N . LYS A 1 74 ? -7.307 -2.232 22.451 1.00 83.94 74 LYS A N 1
ATOM 584 C CA . LYS A 1 74 ? -6.825 -1.961 23.810 1.00 83.94 74 LYS A CA 1
ATOM 585 C C . LYS A 1 74 ? -7.593 -0.823 24.480 1.00 83.94 74 LYS A C 1
ATOM 587 O O . LYS A 1 74 ? -7.926 -0.921 25.652 1.00 83.94 74 LYS A O 1
ATOM 592 N N . TYR A 1 75 ? -7.877 0.242 23.737 1.00 76.25 75 TYR A N 1
ATOM 593 C CA . TYR A 1 75 ? -8.520 1.436 24.284 1.00 76.25 75 TYR A CA 1
ATOM 594 C C . TYR A 1 75 ? -10.053 1.415 24.159 1.00 76.25 75 TYR A C 1
ATOM 596 O O . TYR A 1 75 ? -10.693 2.410 24.503 1.00 76.25 75 TYR A O 1
ATOM 604 N N . VAL A 1 76 ? -10.650 0.299 23.705 1.00 75.19 76 VAL A N 1
ATOM 605 C CA . VAL A 1 76 ? -12.106 0.170 23.503 1.00 75.19 76 VAL A CA 1
ATOM 606 C C . VAL A 1 76 ? -12.895 0.307 24.805 1.00 75.19 76 VAL A C 1
ATOM 608 O O . VAL A 1 76 ? -13.934 0.963 24.819 1.00 75.19 76 VAL A O 1
ATOM 611 N N . ASP A 1 77 ? -12.352 -0.228 25.901 1.00 66.69 77 ASP A N 1
ATOM 612 C CA . ASP A 1 77 ? -12.998 -0.222 27.217 1.00 66.69 77 ASP A CA 1
ATOM 613 C C . ASP A 1 77 ? -12.504 0.931 28.111 1.00 66.69 77 ASP A C 1
ATOM 615 O O . ASP A 1 77 ? -13.196 1.350 29.040 1.00 66.69 77 ASP A O 1
ATOM 619 N N . GLU A 1 78 ? -11.317 1.479 27.823 1.00 66.00 78 GLU A N 1
ATOM 620 C CA . GLU A 1 78 ? -10.647 2.486 28.660 1.00 66.00 78 GLU A CA 1
ATOM 621 C C . GLU A 1 78 ? -11.055 3.942 28.324 1.00 66.00 78 GLU A C 1
ATOM 623 O O . GLU A 1 78 ? -10.902 4.824 29.167 1.00 66.00 78 GLU A O 1
ATOM 628 N N . CYS A 1 79 ? -11.613 4.220 27.133 1.00 63.50 79 CYS A N 1
ATOM 629 C CA . CYS A 1 79 ? -11.919 5.585 26.659 1.00 63.50 79 CYS A CA 1
ATOM 630 C C . CYS A 1 79 ? -13.370 5.759 26.134 1.00 63.50 79 CYS A C 1
ATOM 632 O O . CYS A 1 79 ? -13.595 5.836 24.923 1.00 63.50 79 CYS A O 1
ATOM 634 N N . PRO A 1 80 ? -14.382 5.954 27.004 1.00 57.56 80 PRO A N 1
ATOM 635 C CA . PRO A 1 80 ? -15.772 6.166 26.577 1.00 57.56 80 PRO A CA 1
ATOM 636 C C . PRO A 1 80 ? -16.037 7.540 25.932 1.00 57.56 80 PRO A C 1
ATOM 638 O O . PRO A 1 80 ? -17.109 7.758 25.366 1.00 57.56 80 PRO A O 1
ATOM 641 N N . ARG A 1 81 ? -15.091 8.493 26.000 1.00 57.72 81 ARG A N 1
ATOM 642 C CA . ARG A 1 81 ? -15.308 9.866 25.505 1.00 57.72 81 ARG A CA 1
ATOM 643 C C . ARG A 1 81 ? -15.298 9.977 23.977 1.00 57.72 81 ARG A C 1
ATOM 645 O O . ARG A 1 81 ? -15.923 10.892 23.444 1.00 57.72 81 ARG A O 1
ATOM 652 N N . GLN A 1 82 ? -14.578 9.103 23.269 1.00 62.94 82 GLN A N 1
ATOM 653 C CA . GLN A 1 82 ? -14.379 9.214 21.813 1.00 62.94 82 GLN A CA 1
ATOM 654 C C . GLN A 1 82 ? -14.508 7.861 21.096 1.00 62.94 82 GLN A C 1
ATOM 656 O O . GLN A 1 82 ? -13.549 7.385 20.484 1.00 62.94 82 GLN A O 1
ATOM 661 N N . PRO A 1 83 ? -15.710 7.255 21.105 1.00 69.44 83 PRO A N 1
ATOM 662 C CA . PRO A 1 83 ? -15.941 5.971 20.446 1.00 69.44 83 PRO A CA 1
ATOM 663 C C . PRO A 1 83 ? -15.655 6.037 18.940 1.00 69.44 83 PRO A C 1
ATOM 665 O O . PRO A 1 83 ? -15.159 5.076 18.369 1.00 69.44 83 PRO A O 1
ATOM 668 N N . LEU A 1 84 ? -15.889 7.184 18.294 1.00 78.06 84 LEU A N 1
ATOM 669 C CA . LEU A 1 84 ? -15.676 7.361 16.852 1.00 78.06 84 LEU A CA 1
ATOM 670 C C . LEU A 1 84 ? -14.205 7.193 16.439 1.00 78.06 84 LEU A C 1
ATOM 672 O O . LEU A 1 84 ? -13.926 6.594 15.404 1.00 78.06 84 LEU A O 1
ATOM 676 N N . LEU A 1 85 ? -13.261 7.666 17.260 1.00 78.56 85 LEU A N 1
ATOM 677 C CA . LEU A 1 85 ? -11.825 7.541 16.990 1.00 78.56 85 LEU A CA 1
ATOM 678 C C . LEU A 1 85 ? -11.348 6.089 17.142 1.00 78.56 85 LEU A C 1
ATOM 680 O O . LEU A 1 85 ? -10.516 5.610 16.370 1.00 78.56 85 LEU A O 1
ATOM 684 N N . ILE A 1 86 ? -11.894 5.383 18.131 1.00 81.62 86 ILE A N 1
ATOM 685 C CA . ILE A 1 86 ? -11.579 3.978 18.393 1.00 81.62 86 ILE A CA 1
ATOM 686 C C . ILE A 1 86 ? -12.184 3.088 17.300 1.00 81.62 86 ILE A C 1
ATOM 688 O O . ILE A 1 86 ? -11.488 2.248 16.734 1.00 81.62 86 ILE A O 1
ATOM 692 N N . ILE A 1 87 ? -13.444 3.329 16.921 1.00 84.12 87 ILE A N 1
ATOM 693 C CA . ILE A 1 87 ? -14.108 2.659 15.792 1.00 84.12 87 ILE A CA 1
ATOM 694 C C . ILE A 1 87 ? -13.318 2.895 14.498 1.00 84.12 87 ILE A C 1
ATOM 696 O O . ILE A 1 87 ? -13.110 1.956 13.727 1.00 84.12 87 ILE A O 1
ATOM 700 N N . TYR A 1 88 ? -12.817 4.120 14.291 1.00 85.00 88 TYR A N 1
ATOM 701 C CA . TYR A 1 88 ? -11.919 4.448 13.184 1.00 85.00 88 TYR A CA 1
ATOM 702 C C . TYR A 1 88 ? -10.681 3.541 13.139 1.00 85.00 88 TYR A C 1
ATOM 704 O O . TYR A 1 88 ? -10.390 2.963 12.090 1.00 85.00 88 TYR A O 1
ATOM 712 N N . HIS A 1 89 ? -9.996 3.367 14.271 1.00 86.56 89 HIS A N 1
ATOM 713 C CA . HIS A 1 89 ? -8.796 2.533 14.371 1.00 86.56 89 HIS A CA 1
ATOM 714 C C . HIS A 1 89 ? -9.077 1.045 14.146 1.00 86.56 89 HIS A C 1
ATOM 716 O O . HIS A 1 89 ? -8.330 0.390 13.420 1.00 86.56 89 HIS A O 1
ATOM 722 N N . ILE A 1 90 ? -10.166 0.515 14.712 1.00 89.44 90 ILE A N 1
ATOM 723 C CA . ILE A 1 90 ? -10.522 -0.906 14.583 1.00 89.44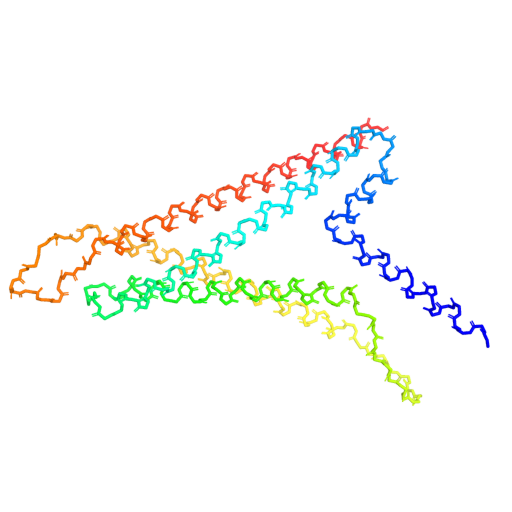 90 ILE A CA 1
ATOM 724 C C . ILE A 1 90 ? -10.883 -1.244 13.135 1.00 89.44 90 ILE A C 1
ATOM 726 O O . ILE A 1 90 ? -10.328 -2.182 12.563 1.00 89.44 90 ILE A O 1
ATOM 730 N N . ILE A 1 91 ? -11.792 -0.479 12.524 1.00 91.31 91 ILE A N 1
ATOM 731 C CA . ILE A 1 91 ? -12.258 -0.759 11.158 1.00 91.31 91 ILE A CA 1
ATOM 732 C C . ILE A 1 91 ? -11.156 -0.436 10.147 1.00 91.31 91 ILE A C 1
ATOM 734 O O . ILE A 1 91 ? -10.904 -1.233 9.248 1.00 91.31 91 ILE A O 1
ATOM 738 N N . GLY A 1 92 ? -10.461 0.692 10.311 1.00 87.00 92 GLY A N 1
ATOM 739 C CA . GLY A 1 92 ? -9.380 1.099 9.414 1.00 87.00 92 GLY A CA 1
ATOM 740 C C . GLY A 1 92 ? -8.199 0.132 9.458 1.00 87.00 92 GLY A C 1
ATOM 741 O O . GLY A 1 92 ? -7.753 -0.337 8.414 1.00 87.00 92 GLY A O 1
ATOM 742 N N . GLY A 1 93 ? -7.741 -0.225 10.662 1.00 89.50 93 GLY A N 1
ATOM 743 C CA . GLY A 1 93 ? -6.663 -1.194 10.856 1.00 89.50 93 GLY A CA 1
ATOM 744 C C . GLY A 1 93 ? -7.055 -2.600 10.401 1.00 89.50 93 GLY A C 1
ATOM 745 O O . GLY A 1 93 ? -6.295 -3.243 9.683 1.00 89.50 93 GLY A O 1
ATOM 746 N N . GLY A 1 94 ? -8.260 -3.064 10.744 1.00 92.94 94 GLY A N 1
ATOM 747 C CA . GLY A 1 94 ? -8.750 -4.390 10.361 1.00 92.94 94 GLY A CA 1
ATOM 748 C C . GLY A 1 94 ? -8.926 -4.551 8.849 1.00 92.94 94 GLY A C 1
ATOM 749 O O . GLY A 1 94 ? -8.399 -5.496 8.264 1.00 92.94 94 GLY A O 1
ATOM 750 N N . VAL A 1 95 ? -9.616 -3.613 8.192 1.00 92.06 95 VAL A N 1
ATOM 751 C CA . VAL A 1 95 ? -9.797 -3.648 6.732 1.00 92.06 95 VAL A CA 1
ATOM 752 C C . VAL A 1 95 ? -8.464 -3.441 6.010 1.00 92.06 95 VAL A C 1
ATOM 754 O O . VAL A 1 95 ? -8.197 -4.141 5.037 1.00 92.06 95 VAL A O 1
ATOM 757 N N . GLY A 1 96 ? -7.593 -2.555 6.505 1.00 89.25 96 GLY A N 1
ATOM 758 C CA . GLY A 1 96 ? -6.248 -2.355 5.958 1.00 89.25 96 GLY A CA 1
ATOM 759 C C . GLY A 1 96 ? -5.375 -3.611 6.036 1.00 89.25 96 GLY A C 1
ATOM 760 O O . GLY A 1 96 ? -4.734 -3.978 5.050 1.00 89.25 96 GLY A O 1
ATOM 761 N N . LEU A 1 97 ? -5.400 -4.330 7.163 1.00 92.25 97 LEU A N 1
ATOM 762 C CA . LEU A 1 97 ? -4.723 -5.623 7.315 1.00 92.25 97 LEU A CA 1
ATOM 763 C C . LEU A 1 97 ? -5.271 -6.670 6.350 1.00 92.25 97 LEU A C 1
ATOM 765 O O . LEU A 1 97 ? -4.504 -7.343 5.672 1.00 92.25 97 LEU A O 1
ATOM 769 N N . LEU A 1 98 ? -6.595 -6.809 6.264 1.00 91.69 98 LEU A N 1
ATOM 770 C CA . LEU A 1 98 ? -7.211 -7.778 5.358 1.00 91.69 98 LEU A CA 1
ATOM 771 C C . LEU A 1 98 ? -6.868 -7.475 3.900 1.00 91.69 98 LEU A C 1
ATOM 773 O O . LEU A 1 98 ? -6.546 -8.391 3.148 1.00 91.69 98 LEU 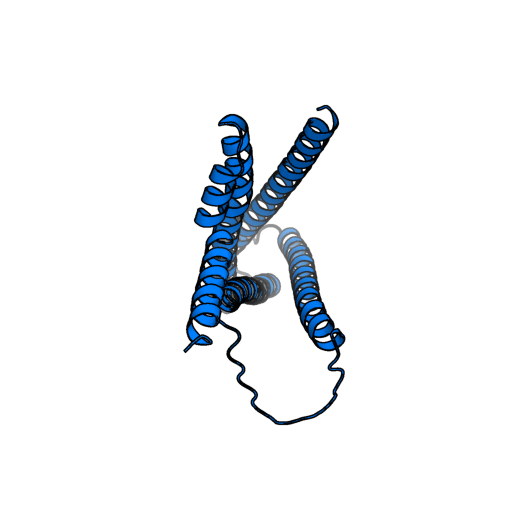A O 1
ATOM 777 N N . PHE A 1 99 ? -6.891 -6.201 3.513 1.00 90.06 99 PHE A N 1
ATOM 778 C CA . PHE A 1 99 ? -6.559 -5.768 2.163 1.00 90.06 99 PHE A CA 1
ATOM 779 C C . PHE A 1 99 ? -5.085 -6.021 1.823 1.00 90.06 99 PHE A C 1
ATOM 781 O O . PHE A 1 99 ? -4.783 -6.630 0.799 1.00 90.06 99 PHE A O 1
ATOM 788 N N . THR A 1 100 ? -4.161 -5.642 2.708 1.00 88.06 100 THR A N 1
ATOM 789 C CA . THR A 1 100 ? -2.719 -5.882 2.514 1.00 88.06 100 THR A CA 1
ATOM 790 C C . THR A 1 100 ? -2.373 -7.373 2.504 1.00 88.06 100 THR A C 1
ATOM 792 O O . THR A 1 100 ? -1.622 -7.821 1.639 1.00 88.06 100 THR A O 1
ATOM 795 N N . LEU A 1 101 ? -2.976 -8.176 3.385 1.00 87.62 101 LEU A N 1
ATOM 796 C CA . LEU A 1 101 ? -2.830 -9.635 3.370 1.00 87.62 101 LEU A CA 1
ATOM 797 C C . LEU A 1 101 ? -3.413 -10.256 2.101 1.00 87.62 101 LEU A C 1
ATOM 799 O O . LEU A 1 101 ? -2.827 -11.184 1.552 1.00 87.62 101 LEU A O 1
ATOM 803 N N . TRP A 1 102 ? -4.545 -9.752 1.611 1.00 88.88 102 TRP A N 1
ATOM 804 C CA . TRP A 1 102 ? -5.140 -10.220 0.364 1.00 88.88 102 TRP A CA 1
ATOM 805 C C . TRP A 1 102 ? -4.227 -9.943 -0.836 1.00 88.88 102 TRP A C 1
ATOM 807 O O . TRP A 1 102 ? -3.987 -10.854 -1.630 1.00 88.88 102 TRP A O 1
ATOM 817 N N . LEU A 1 103 ? -3.644 -8.742 -0.923 1.00 85.06 103 LEU A N 1
ATOM 818 C CA . LEU A 1 103 ? -2.644 -8.400 -1.940 1.00 85.06 103 LEU A CA 1
ATOM 819 C C . LEU A 1 103 ? -1.401 -9.290 -1.834 1.00 85.06 103 LEU A C 1
ATOM 821 O O . LEU A 1 103 ? -0.933 -9.811 -2.845 1.00 85.06 103 LEU A O 1
ATOM 825 N N . MET A 1 104 ? -0.917 -9.543 -0.617 1.00 84.50 104 MET A N 1
ATOM 826 C CA . MET A 1 104 ? 0.223 -10.427 -0.377 1.00 84.50 104 MET A CA 1
ATOM 827 C C . MET A 1 104 ? -0.077 -11.872 -0.798 1.00 84.50 104 MET A C 1
ATOM 829 O O . MET A 1 104 ? 0.710 -12.486 -1.515 1.00 84.50 104 MET A O 1
ATOM 833 N N . ILE A 1 105 ? -1.228 -12.426 -0.406 1.00 84.50 105 ILE A N 1
ATOM 834 C CA . ILE A 1 105 ? -1.658 -13.774 -0.803 1.00 84.50 105 ILE A CA 1
ATOM 835 C C . ILE A 1 105 ? -1.821 -13.846 -2.318 1.00 84.50 105 ILE A C 1
ATOM 837 O O . ILE A 1 105 ? -1.447 -14.853 -2.912 1.00 84.50 105 ILE A O 1
ATOM 841 N N . ARG A 1 106 ? -2.345 -12.795 -2.958 1.00 82.75 106 ARG A N 1
ATOM 842 C CA . ARG A 1 106 ? -2.451 -12.712 -4.417 1.00 82.75 106 ARG A CA 1
ATOM 843 C C . ARG A 1 106 ? -1.073 -12.704 -5.068 1.00 82.75 106 ARG A C 1
ATOM 845 O O . ARG A 1 106 ? -0.863 -13.477 -5.993 1.00 82.75 106 ARG A O 1
ATOM 852 N N . ALA A 1 107 ? -0.125 -11.928 -4.550 1.00 78.00 107 ALA A N 1
ATOM 853 C CA . ALA A 1 107 ? 1.253 -11.915 -5.029 1.00 78.00 107 ALA A CA 1
ATOM 854 C C . ALA A 1 107 ? 1.937 -13.284 -4.860 1.00 78.00 107 ALA A C 1
ATOM 856 O O . ALA A 1 107 ? 2.642 -13.735 -5.756 1.00 78.00 107 ALA A O 1
ATOM 857 N N . ILE A 1 108 ? 1.691 -13.986 -3.749 1.00 80.19 108 ILE A N 1
ATOM 858 C CA . ILE A 1 108 ? 2.217 -15.340 -3.510 1.00 80.19 108 ILE A CA 1
ATOM 859 C C . ILE A 1 108 ? 1.541 -16.369 -4.421 1.00 80.19 108 ILE A C 1
ATOM 861 O O . ILE A 1 108 ? 2.214 -17.236 -4.970 1.00 80.19 108 ILE A O 1
ATOM 865 N N . ARG A 1 109 ? 0.217 -16.295 -4.595 1.00 79.44 109 ARG A N 1
ATOM 866 C CA . ARG A 1 109 ? -0.532 -17.185 -5.492 1.00 79.44 109 ARG A CA 1
ATOM 867 C C . ARG A 1 109 ? -0.129 -16.974 -6.940 1.00 79.44 109 ARG A C 1
ATOM 869 O O . ARG A 1 109 ? 0.022 -17.966 -7.633 1.00 79.44 109 ARG A O 1
ATOM 876 N N . ARG A 1 110 ? 0.102 -15.727 -7.353 1.00 70.56 110 ARG A N 1
ATOM 877 C CA . ARG A 1 110 ? 0.626 -15.385 -8.677 1.00 70.56 110 ARG A CA 1
ATOM 878 C C . ARG A 1 110 ? 1.981 -16.052 -8.902 1.00 70.56 110 ARG A C 1
ATOM 880 O O . ARG A 1 110 ? 2.105 -16.831 -9.833 1.00 70.56 110 ARG A O 1
ATOM 887 N N . ARG A 1 111 ? 2.912 -15.901 -7.949 1.00 67.19 111 ARG A N 1
ATOM 888 C CA . ARG A 1 111 ? 4.210 -16.601 -7.981 1.00 67.19 111 ARG A CA 1
ATOM 889 C C . ARG A 1 111 ? 4.067 -18.123 -8.022 1.00 67.19 111 ARG A C 1
ATOM 891 O O . ARG A 1 111 ? 4.855 -18.790 -8.677 1.00 67.19 111 ARG A O 1
ATOM 898 N N . ARG A 1 112 ? 3.091 -18.692 -7.298 1.00 68.25 112 ARG A N 1
ATOM 899 C CA . ARG A 1 112 ? 2.832 -20.142 -7.290 1.00 68.25 112 ARG A CA 1
ATOM 900 C C . ARG A 1 112 ? 2.228 -20.627 -8.609 1.00 68.25 112 ARG A C 1
ATOM 902 O O . ARG A 1 112 ? 2.598 -21.702 -9.048 1.00 68.25 112 ARG A O 1
ATOM 909 N N . GLN A 1 113 ? 1.311 -19.874 -9.211 1.00 64.44 113 GLN A N 1
ATOM 910 C CA . GLN A 1 113 ? 0.751 -20.195 -10.527 1.00 64.44 113 GLN A CA 1
ATOM 911 C C . GLN A 1 113 ? 1.834 -20.131 -11.604 1.00 64.44 113 GLN A C 1
ATOM 913 O O . GLN A 1 113 ? 1.920 -21.030 -12.419 1.00 64.44 113 GLN A O 1
ATOM 918 N N . GLU A 1 114 ? 2.735 -19.152 -11.526 1.00 59.59 114 GLU A N 1
ATOM 919 C CA . GLU A 1 114 ? 3.912 -19.053 -12.402 1.00 59.59 114 GLU A CA 1
ATOM 920 C C . GLU A 1 114 ? 4.931 -20.198 -12.193 1.00 59.59 114 GLU A C 1
ATOM 922 O O . GLU A 1 114 ? 5.854 -20.339 -12.985 1.00 59.59 114 GLU A O 1
ATOM 927 N N . SER A 1 115 ? 4.820 -21.007 -11.130 1.00 54.78 115 SER A N 1
ATOM 928 C CA . SER A 1 115 ? 5.741 -22.125 -10.832 1.00 54.78 115 SER A CA 1
ATOM 929 C C . SER A 1 115 ? 5.071 -23.505 -10.772 1.00 54.78 115 SER A C 1
ATOM 931 O O . SER A 1 115 ? 5.751 -24.504 -10.527 1.00 54.78 115 SER A O 1
ATOM 933 N N . GLY A 1 116 ? 3.758 -23.580 -11.000 1.00 49.94 116 GLY A N 1
ATOM 934 C CA . GLY A 1 116 ? 2.997 -24.819 -11.091 1.00 49.94 116 GLY A CA 1
ATOM 935 C C . GLY A 1 116 ? 2.626 -25.081 -12.540 1.00 49.94 116 GLY A C 1
ATOM 936 O O . GLY A 1 116 ? 1.851 -24.323 -13.108 1.00 49.94 116 GLY A O 1
ATOM 937 N N . LEU A 1 117 ? 3.186 -26.152 -13.099 1.00 54.81 117 LEU A N 1
ATOM 938 C CA . LEU A 1 117 ? 2.668 -26.840 -14.278 1.00 54.81 117 LEU A CA 1
ATOM 939 C C . LEU A 1 117 ? 1.130 -26.861 -14.233 1.00 54.81 117 LEU A C 1
ATOM 941 O O . LEU A 1 117 ? 0.563 -27.180 -13.183 1.00 54.81 117 LEU A O 1
ATOM 945 N N . ASP A 1 118 ? 0.480 -26.523 -15.347 1.00 45.47 118 ASP A N 1
ATOM 946 C CA . ASP A 1 118 ? -0.926 -26.848 -15.590 1.00 45.47 118 ASP A CA 1
ATOM 947 C C . ASP A 1 118 ? -1.087 -28.382 -15.566 1.00 45.47 118 ASP A C 1
ATOM 949 O O . ASP A 1 118 ? -1.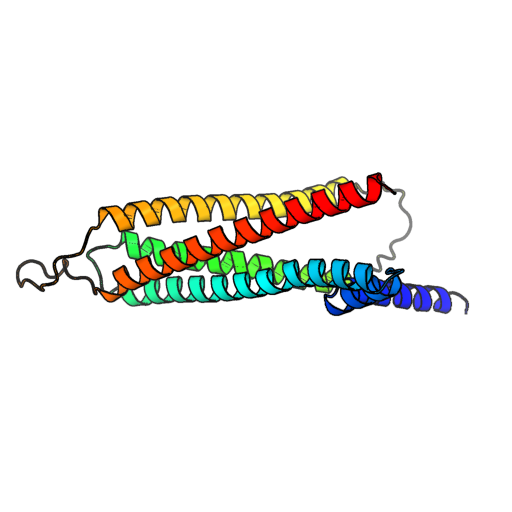131 -29.031 -16.607 1.00 45.47 118 ASP A O 1
ATOM 953 N N . ASP A 1 119 ? -1.148 -28.974 -14.375 1.00 48.31 119 ASP A N 1
ATOM 954 C CA . ASP A 1 119 ? -1.732 -30.295 -14.174 1.00 48.31 119 ASP A CA 1
ATOM 955 C C . ASP A 1 119 ? -3.239 -30.096 -14.004 1.00 48.31 119 ASP A C 1
ATOM 957 O O . ASP A 1 119 ? -3.756 -30.034 -12.889 1.00 48.31 119 ASP A O 1
ATOM 961 N N . ASP A 1 120 ? -3.932 -29.993 -15.134 1.00 51.00 120 ASP A N 1
ATOM 962 C CA . ASP A 1 120 ? -5.254 -30.594 -15.280 1.00 51.00 120 ASP A CA 1
ATOM 963 C C . ASP A 1 120 ? -5.190 -31.539 -16.493 1.00 51.00 120 ASP A C 1
ATOM 965 O O . ASP A 1 120 ? -5.532 -31.199 -17.628 1.00 51.00 120 ASP A O 1
ATOM 969 N N . ASP A 1 121 ? -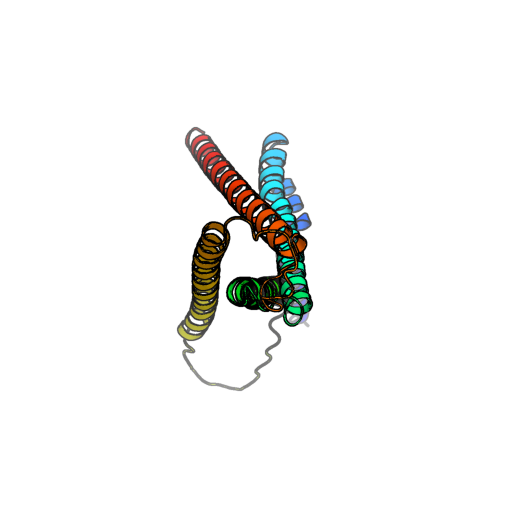4.720 -32.760 -16.220 1.00 45.81 121 ASP A N 1
ATOM 970 C CA . ASP A 1 121 ? -5.113 -33.961 -16.950 1.00 45.81 121 ASP A CA 1
ATOM 971 C C . ASP A 1 121 ? -6.644 -34.081 -16.901 1.00 45.81 121 ASP A C 1
ATOM 973 O O . ASP A 1 121 ? -7.205 -34.671 -15.976 1.00 45.81 121 ASP A O 1
ATOM 977 N N . ASP A 1 122 ? -7.334 -33.572 -17.920 1.00 41.44 122 ASP A N 1
ATOM 978 C CA . ASP A 1 122 ? -8.695 -34.009 -18.227 1.00 41.44 122 ASP A CA 1
ATOM 979 C C . ASP A 1 122 ? -8.665 -34.836 -19.517 1.00 41.44 122 ASP A C 1
ATOM 981 O O . ASP A 1 122 ? -9.015 -34.408 -20.620 1.00 41.44 122 ASP A O 1
ATOM 985 N N . HIS A 1 123 ? -8.220 -36.086 -19.372 1.00 43.84 123 HIS A N 1
ATOM 986 C CA . HIS A 1 123 ? -8.575 -37.142 -20.306 1.00 43.84 123 HIS A CA 1
ATOM 987 C C . HIS A 1 123 ? -10.095 -37.366 -20.244 1.00 43.84 123 HIS A C 1
ATOM 989 O O . HIS A 1 123 ? -10.586 -38.275 -19.575 1.00 43.84 123 HIS A O 1
ATOM 995 N N . SER A 1 124 ? -10.852 -36.596 -21.024 1.00 35.47 124 SER A N 1
ATOM 996 C CA . SER A 1 124 ? -12.160 -37.028 -21.502 1.00 35.47 124 SER A CA 1
ATOM 997 C C . SER A 1 124 ? -12.274 -36.863 -23.018 1.00 35.47 124 SER A C 1
ATOM 999 O O . SER A 1 124 ? -11.967 -35.850 -23.639 1.00 35.47 124 SER A O 1
ATOM 1001 N N . VAL A 1 125 ? -12.634 -37.985 -23.622 1.00 40.91 125 VAL A N 1
ATOM 1002 C CA . VAL A 1 125 ? -12.747 -38.261 -25.047 1.00 40.91 125 VAL A CA 1
ATOM 1003 C C . VAL A 1 125 ? -13.771 -37.336 -25.712 1.00 40.91 125 VAL A C 1
ATOM 1005 O O . VAL A 1 125 ? -14.925 -37.314 -25.309 1.00 40.91 125 VAL A O 1
ATOM 1008 N N . GLY A 1 126 ? -13.362 -36.678 -26.802 1.00 40.66 126 GLY A N 1
ATOM 1009 C CA . GLY A 1 126 ? -14.224 -36.291 -27.924 1.00 40.66 126 GLY A CA 1
ATOM 1010 C C . GLY A 1 126 ? -15.382 -35.331 -27.629 1.00 40.66 126 GLY A C 1
ATOM 1011 O O . GLY A 1 126 ? -16.489 -35.750 -27.307 1.00 40.66 126 GLY A O 1
ATOM 1012 N N . GLY A 1 127 ? -15.189 -34.048 -27.926 1.00 29.56 127 GLY A N 1
ATOM 1013 C CA . GLY A 1 127 ? -16.290 -33.095 -28.022 1.00 29.56 127 GLY A CA 1
ATOM 1014 C C . GLY A 1 127 ? -15.821 -31.746 -28.539 1.00 29.56 127 GLY A C 1
ATOM 1015 O O . GLY A 1 127 ? -15.127 -31.015 -27.847 1.00 29.56 127 GLY A O 1
ATOM 1016 N N . HIS A 1 128 ? -16.199 -31.412 -29.768 1.00 42.00 128 HIS A N 1
ATOM 1017 C CA . HIS A 1 128 ? -16.044 -30.079 -30.336 1.00 42.00 128 HIS A CA 1
ATOM 1018 C C . HIS A 1 128 ? -16.826 -29.080 -29.462 1.00 42.00 128 HIS A C 1
ATOM 1020 O O . HIS A 1 128 ? -18.049 -29.008 -29.541 1.00 42.00 128 HIS A O 1
ATOM 1026 N N . GLY A 1 129 ? -16.126 -28.343 -28.601 1.00 30.42 129 GLY A N 1
ATOM 1027 C CA . GLY A 1 129 ? -16.714 -27.367 -27.689 1.00 30.42 129 GLY A CA 1
ATOM 1028 C C . GLY A 1 129 ? -15.849 -26.120 -27.636 1.00 30.42 129 GLY A C 1
ATOM 1029 O O . GLY A 1 129 ? -14.781 -26.120 -27.043 1.00 30.42 129 GLY A O 1
ATOM 1030 N N . TYR A 1 130 ? -16.310 -25.063 -28.295 1.00 38.44 130 TYR A N 1
ATOM 1031 C CA . TYR A 1 130 ? -15.814 -23.700 -28.143 1.00 38.44 130 TYR A CA 1
ATOM 1032 C C . TYR A 1 130 ? -16.035 -23.276 -26.681 1.00 38.44 130 TYR A C 1
ATOM 1034 O O . TYR A 1 130 ? -17.142 -22.877 -26.320 1.00 38.44 130 TYR A O 1
ATOM 1042 N N . THR A 1 131 ? -15.035 -23.438 -25.812 1.00 39.06 131 THR A N 1
ATOM 1043 C CA . THR A 1 131 ? -15.082 -22.906 -24.446 1.00 39.06 131 THR A CA 1
ATOM 1044 C C . THR A 1 131 ? -14.492 -21.508 -24.426 1.00 39.06 131 THR A C 1
ATOM 1046 O O . THR A 1 131 ? -13.374 -21.249 -24.861 1.00 39.06 131 THR A O 1
ATOM 1049 N N . ASP A 1 132 ? -15.342 -20.614 -23.961 1.00 40.00 132 ASP A N 1
ATOM 1050 C CA . ASP A 1 132 ? -15.302 -19.172 -24.052 1.00 40.00 132 ASP A CA 1
ATOM 1051 C C . ASP A 1 132 ? -14.205 -18.527 -23.176 1.00 40.00 132 ASP A C 1
ATOM 1053 O O . ASP A 1 132 ? -14.282 -18.536 -21.942 1.00 40.00 132 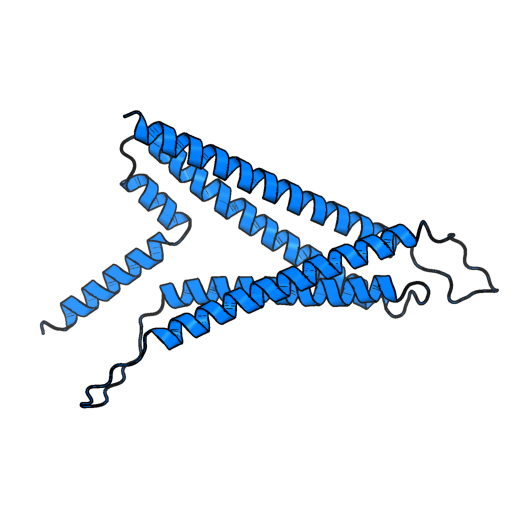ASP A O 1
ATOM 1057 N N . ASP A 1 133 ? -13.235 -17.884 -23.838 1.00 52.03 133 ASP A N 1
ATOM 1058 C CA . ASP A 1 133 ? -12.231 -16.938 -23.305 1.00 52.03 133 ASP A CA 1
ATOM 1059 C C . ASP A 1 133 ? -12.860 -15.775 -22.487 1.00 52.03 133 ASP A C 1
ATOM 1061 O O . ASP A 1 133 ? -12.178 -15.034 -21.776 1.00 52.03 133 ASP A O 1
ATOM 1065 N N . SER A 1 134 ? -14.189 -15.615 -22.506 1.00 49.97 134 SER A N 1
ATOM 1066 C CA . SER A 1 134 ? -14.885 -14.593 -21.714 1.00 49.97 134 SER A CA 1
ATOM 1067 C C . SER A 1 134 ? -14.953 -14.901 -20.211 1.00 49.97 134 SER A C 1
ATOM 1069 O O . SER A 1 134 ? -15.073 -13.971 -19.411 1.00 49.97 134 SER A O 1
ATOM 1071 N N . THR A 1 135 ? -14.851 -16.166 -19.781 1.00 51.44 135 THR A N 1
ATOM 1072 C CA . THR A 1 135 ? -14.956 -16.534 -18.349 1.00 51.44 135 THR A CA 1
ATOM 1073 C C . THR A 1 135 ? -13.691 -16.212 -17.546 1.00 51.44 135 THR A C 1
ATOM 1075 O O . THR A 1 135 ? -13.793 -15.705 -16.425 1.00 51.44 135 THR A O 1
ATOM 1078 N N . GLY A 1 136 ? -12.505 -16.407 -18.135 1.00 52.00 136 GLY A N 1
ATOM 1079 C CA . GLY A 1 136 ? -11.224 -15.988 -17.550 1.00 52.00 136 GLY A CA 1
ATOM 1080 C C . GLY A 1 136 ? -11.134 -14.466 -17.409 1.00 52.00 136 GLY A C 1
ATOM 1081 O O . GLY A 1 136 ? -10.862 -13.951 -16.325 1.00 52.00 136 GLY A O 1
ATOM 1082 N N . LYS A 1 137 ? -11.521 -13.733 -18.461 1.00 49.78 137 LYS A N 1
ATOM 1083 C CA . LYS A 1 137 ? -11.578 -12.263 -18.445 1.00 49.78 137 LYS A CA 1
ATOM 1084 C C . LYS A 1 137 ? -12.557 -11.714 -17.405 1.00 49.78 137 LYS A C 1
ATOM 1086 O O . LYS A 1 137 ? -12.247 -10.725 -16.747 1.00 49.78 137 LYS A O 1
ATOM 1091 N N . LEU A 1 138 ? -13.720 -12.341 -17.204 1.00 51.56 138 LEU A N 1
ATOM 1092 C CA . LEU A 1 138 ? -14.693 -11.885 -16.201 1.00 51.56 138 LEU A CA 1
ATOM 1093 C C . LEU A 1 138 ? -14.181 -12.080 -14.761 1.00 51.56 138 LEU A C 1
ATOM 1095 O O . LEU A 1 138 ? -14.403 -11.216 -13.909 1.00 51.56 138 LEU A O 1
ATOM 1099 N N . LYS A 1 139 ? -13.469 -13.185 -14.498 1.00 58.03 139 LYS A N 1
ATOM 1100 C CA . LYS A 1 139 ? -12.867 -13.485 -13.190 1.00 58.03 139 LYS A CA 1
ATOM 1101 C C . LYS A 1 139 ? -11.730 -12.518 -12.856 1.00 58.03 139 LYS A C 1
ATOM 1103 O O . LYS A 1 139 ? -11.692 -12.004 -11.738 1.00 58.03 139 LYS A O 1
ATOM 1108 N N . ASP A 1 140 ? -10.876 -12.205 -13.828 1.00 65.56 140 ASP A N 1
ATOM 1109 C CA . ASP A 1 140 ? -9.790 -11.240 -13.647 1.00 65.56 140 ASP A CA 1
ATOM 1110 C C . ASP A 1 140 ? -10.331 -9.819 -13.457 1.00 65.56 140 ASP A C 1
ATOM 1112 O O . ASP A 1 140 ? -9.940 -9.133 -12.510 1.00 65.56 140 ASP A O 1
ATOM 1116 N N . ASN A 1 141 ? -11.320 -9.403 -14.255 1.00 69.81 141 ASN A N 1
ATOM 1117 C CA . ASN A 1 141 ? -11.982 -8.100 -14.113 1.00 69.81 141 ASN A CA 1
ATOM 1118 C C . ASN A 1 141 ? -12.659 -7.927 -12.740 1.00 69.81 141 ASN A C 1
ATOM 1120 O O . ASN A 1 141 ? -12.648 -6.832 -12.172 1.00 69.81 141 ASN A O 1
ATOM 1124 N N . GLY A 1 142 ? -13.216 -9.005 -12.175 1.00 78.75 142 GLY A N 1
ATOM 1125 C CA . GLY A 1 142 ? -13.813 -8.994 -10.839 1.00 78.75 142 GLY A CA 1
ATOM 1126 C C . GLY A 1 142 ? -12.800 -8.745 -9.716 1.00 78.75 142 GLY A C 1
ATOM 1127 O O . GLY A 1 142 ? -13.120 -8.072 -8.740 1.00 78.75 142 GLY A O 1
ATOM 1128 N N . ILE A 1 143 ? -11.563 -9.228 -9.856 1.00 79.00 143 ILE A N 1
ATOM 1129 C CA . ILE A 1 143 ? -10.500 -9.055 -8.851 1.00 79.00 143 ILE A CA 1
ATOM 1130 C C . ILE A 1 143 ? -10.073 -7.585 -8.760 1.00 79.00 143 ILE A C 1
ATOM 1132 O O . ILE A 1 143 ? -10.031 -7.027 -7.663 1.00 79.00 143 ILE A O 1
ATOM 1136 N N . TRP A 1 144 ? -9.821 -6.937 -9.901 1.00 79.94 144 TRP A N 1
ATOM 1137 C CA . TRP A 1 144 ? -9.481 -5.508 -9.953 1.00 79.94 144 TRP A CA 1
ATOM 1138 C C . TRP A 1 144 ? -10.608 -4.624 -9.409 1.00 79.94 144 TRP A C 1
ATOM 1140 O O . TRP A 1 144 ? -10.352 -3.625 -8.739 1.00 79.94 144 TRP A O 1
ATOM 1150 N N . PHE A 1 145 ? -11.862 -5.011 -9.653 1.00 85.31 145 PHE A N 1
ATOM 1151 C CA . PHE A 1 145 ? -13.026 -4.309 -9.120 1.00 85.31 145 PHE A CA 1
ATOM 1152 C C . PHE A 1 145 ? -13.086 -4.354 -7.584 1.00 85.31 145 PHE A C 1
ATOM 1154 O O . PHE A 1 145 ? -13.331 -3.327 -6.951 1.00 85.31 145 PHE A O 1
ATOM 1161 N N . MET A 1 146 ? -12.803 -5.510 -6.973 1.00 85.00 146 MET A N 1
ATOM 1162 C CA . MET A 1 146 ? -12.735 -5.632 -5.510 1.00 85.00 146 MET A CA 1
ATOM 1163 C C . MET A 1 146 ? -11.594 -4.798 -4.920 1.00 85.00 146 MET A C 1
ATOM 1165 O O . MET A 1 146 ? -11.765 -4.175 -3.871 1.00 85.00 146 MET A O 1
ATOM 1169 N N . GLU A 1 147 ? -10.456 -4.742 -5.613 1.00 85.25 147 GLU A N 1
ATOM 1170 C CA . GLU A 1 147 ? -9.315 -3.918 -5.215 1.00 85.25 147 GLU A CA 1
ATOM 1171 C C . GLU A 1 147 ? -9.663 -2.423 -5.234 1.00 85.25 147 GLU A C 1
ATOM 1173 O O . GLU A 1 147 ? -9.434 -1.715 -4.252 1.00 85.25 147 GLU A O 1
ATOM 1178 N N . LEU A 1 148 ? -10.314 -1.960 -6.306 1.00 88.25 148 LEU A N 1
ATOM 1179 C CA . LEU A 1 148 ? -10.786 -0.583 -6.437 1.00 88.25 148 LEU A CA 1
ATOM 1180 C C . LEU A 1 148 ? -11.773 -0.209 -5.324 1.00 88.25 148 LEU A C 1
ATOM 1182 O O . LEU A 1 148 ? -11.634 0.850 -4.713 1.00 88.25 148 LEU A O 1
ATOM 1186 N N . ILE A 1 149 ? -12.751 -1.072 -5.035 1.00 90.69 149 ILE A N 1
ATOM 1187 C CA . ILE A 1 149 ? -13.729 -0.827 -3.966 1.00 90.69 149 ILE A CA 1
ATOM 1188 C C . ILE A 1 149 ? -13.034 -0.715 -2.609 1.00 90.69 149 ILE A C 1
ATOM 1190 O O . ILE A 1 149 ? -13.331 0.206 -1.846 1.00 90.69 149 ILE A O 1
ATOM 1194 N N . ALA A 1 150 ? -12.111 -1.628 -2.302 1.00 88.50 150 ALA A N 1
ATOM 1195 C CA . ALA A 1 150 ? -11.387 -1.613 -1.037 1.00 88.50 150 ALA A CA 1
ATOM 1196 C C . ALA A 1 150 ? -10.542 -0.338 -0.882 1.00 88.50 150 ALA A C 1
ATOM 1198 O O . ALA A 1 150 ? -10.564 0.284 0.181 1.00 88.50 150 ALA A O 1
ATOM 1199 N N . LEU A 1 151 ? -9.874 0.108 -1.951 1.00 87.88 151 LEU A N 1
ATOM 1200 C CA . LEU A 1 151 ? -9.137 1.374 -1.967 1.00 87.88 151 LEU A CA 1
ATOM 1201 C C . LEU A 1 151 ? -10.063 2.577 -1.769 1.00 87.88 151 LEU A C 1
ATOM 1203 O O . LEU A 1 151 ? -9.782 3.433 -0.934 1.00 87.88 151 LEU A O 1
ATOM 1207 N N . MET A 1 152 ? -11.193 2.632 -2.476 1.00 91.50 152 MET A N 1
ATOM 1208 C CA . MET A 1 152 ? -12.176 3.708 -2.313 1.00 91.50 152 MET A CA 1
ATOM 1209 C C . MET A 1 152 ? -12.724 3.771 -0.886 1.00 91.50 152 MET A C 1
ATOM 1211 O O . MET A 1 152 ? -12.868 4.860 -0.322 1.00 91.50 152 MET A O 1
ATOM 1215 N N . PHE A 1 153 ? -13.001 2.611 -0.291 1.00 91.62 153 PHE A N 1
ATOM 1216 C CA . PHE A 1 153 ? -13.422 2.509 1.097 1.00 91.62 153 PHE A CA 1
ATOM 1217 C C . PHE A 1 153 ? -12.333 3.027 2.045 1.00 91.62 153 PHE A C 1
ATOM 1219 O O . PHE A 1 153 ? -12.619 3.896 2.866 1.00 91.62 153 PHE A O 1
ATOM 1226 N N . LEU A 1 154 ? -11.085 2.570 1.898 1.00 88.25 154 LEU A N 1
ATOM 1227 C CA . LEU A 1 154 ? -9.957 3.000 2.732 1.00 88.25 154 LEU A CA 1
ATOM 1228 C C . LEU A 1 154 ? -9.666 4.503 2.597 1.00 88.25 154 LEU A C 1
ATOM 1230 O O . LEU A 1 154 ? -9.435 5.168 3.606 1.00 88.25 154 LEU A O 1
ATOM 1234 N N . CYS A 1 155 ? -9.739 5.068 1.388 1.00 89.56 155 CYS A N 1
ATOM 1235 C CA . CYS A 1 155 ? -9.590 6.507 1.158 1.00 89.56 155 CYS A CA 1
ATOM 1236 C C . CYS A 1 155 ? -10.707 7.307 1.836 1.00 89.56 155 CYS A C 1
ATOM 1238 O O . CYS A 1 155 ? -10.436 8.278 2.542 1.00 89.56 155 CYS A O 1
ATOM 1240 N N . SER A 1 156 ? -11.959 6.884 1.654 1.00 92.50 156 SER A N 1
ATOM 1241 C CA . SER A 1 156 ? -13.113 7.533 2.286 1.00 92.50 156 SER A CA 1
ATOM 1242 C C . SER A 1 156 ? -13.003 7.472 3.808 1.00 92.50 156 SER A C 1
ATOM 1244 O O . SER A 1 156 ? -13.205 8.473 4.494 1.00 92.50 156 SER A O 1
ATOM 1246 N N . TRP A 1 157 ? -12.600 6.314 4.335 1.00 89.25 157 TRP A N 1
ATOM 1247 C CA . TRP A 1 157 ? -12.366 6.110 5.757 1.00 89.25 157 TRP A CA 1
ATOM 1248 C C . TRP A 1 157 ? -11.264 7.032 6.273 1.00 89.25 157 TRP A C 1
ATOM 1250 O O . TRP A 1 157 ? -11.468 7.721 7.268 1.00 89.25 157 TRP A O 1
ATOM 1260 N N . PHE A 1 158 ? -10.129 7.121 5.574 1.00 88.56 158 PHE A N 1
ATOM 1261 C CA . PHE A 1 158 ? -9.033 8.022 5.928 1.00 88.56 158 PHE A CA 1
ATOM 1262 C C . PHE A 1 158 ? -9.483 9.485 5.998 1.00 88.56 158 PHE A C 1
ATOM 1264 O O . PHE A 1 158 ? -9.163 10.164 6.973 1.00 88.56 158 PHE A O 1
ATOM 1271 N N . ILE A 1 159 ? -10.273 9.967 5.034 1.00 90.50 159 ILE A N 1
ATOM 1272 C CA . ILE A 1 159 ? -10.803 11.342 5.037 1.00 90.50 159 ILE A CA 1
ATOM 1273 C C . ILE A 1 159 ? -11.682 11.588 6.269 1.00 90.50 159 ILE A C 1
ATOM 1275 O O . ILE A 1 159 ? -11.512 12.590 6.966 1.00 90.50 159 ILE A O 1
ATOM 1279 N N . ILE A 1 160 ? -12.589 10.655 6.566 1.00 89.56 160 ILE A N 1
ATOM 1280 C CA . ILE A 1 160 ? -13.484 10.736 7.725 1.00 89.56 160 ILE A CA 1
ATOM 1281 C C . ILE A 1 160 ? -12.683 10.721 9.037 1.00 89.56 160 ILE A C 1
ATOM 1283 O O . ILE A 1 160 ? -12.935 11.538 9.922 1.00 89.56 160 ILE A O 1
ATOM 1287 N N . GLY A 1 161 ? -11.679 9.848 9.144 1.00 85.38 161 GLY A N 1
ATOM 1288 C CA . GLY A 1 161 ? -10.781 9.781 10.296 1.00 85.38 161 GLY A CA 1
ATOM 1289 C C . GLY A 1 161 ? -10.023 11.085 10.525 1.00 85.38 161 GLY A C 1
ATOM 1290 O O . GLY A 1 161 ? -10.024 11.600 11.640 1.00 85.38 161 GLY A O 1
ATOM 1291 N N . ASN A 1 162 ? -9.454 11.669 9.463 1.00 87.44 162 ASN A N 1
ATOM 1292 C CA . ASN A 1 162 ? -8.803 12.979 9.534 1.00 87.44 162 ASN A CA 1
ATOM 1293 C C . ASN A 1 162 ? -9.780 14.042 10.050 1.00 87.44 162 ASN A C 1
ATOM 1295 O O . ASN A 1 162 ? -9.460 14.761 10.995 1.00 87.44 162 ASN A O 1
ATOM 1299 N N . TYR A 1 163 ? -10.982 14.115 9.476 1.00 87.81 163 TYR A N 1
ATOM 1300 C CA . TYR A 1 163 ? -12.004 15.070 9.902 1.00 87.81 163 TYR A CA 1
ATOM 1301 C C . TYR A 1 163 ? -12.337 14.942 11.399 1.00 87.81 163 TYR A C 1
ATOM 1303 O O . TYR A 1 163 ? -12.349 15.945 12.118 1.00 87.81 163 TYR A O 1
ATOM 1311 N N . TRP A 1 164 ? -12.552 13.720 11.896 1.00 82.94 164 TRP A N 1
ATOM 1312 C CA . TRP A 1 164 ? -12.835 13.487 13.314 1.00 82.94 164 TRP A CA 1
ATOM 1313 C C . TRP A 1 164 ? -11.664 13.870 14.215 1.00 82.94 164 TRP A C 1
ATOM 1315 O O . TRP A 1 164 ? -11.880 14.520 15.235 1.00 82.94 164 TRP A O 1
ATOM 1325 N N . THR A 1 165 ? -10.430 13.544 13.832 1.00 81.00 165 THR A N 1
ATOM 1326 C CA . THR A 1 165 ? -9.240 13.900 14.616 1.00 81.00 165 THR A CA 1
ATOM 1327 C C . THR A 1 165 ? -9.056 15.413 14.735 1.00 81.00 165 THR A C 1
ATOM 1329 O O . THR A 1 165 ? -8.808 15.899 15.837 1.00 81.00 165 THR A O 1
ATOM 1332 N N . TRP A 1 166 ? -9.239 16.172 13.649 1.00 80.50 166 TRP A N 1
ATOM 1333 C CA . TRP A 1 166 ? -9.126 17.638 13.679 1.00 80.50 166 TRP A CA 1
ATOM 1334 C C . TRP A 1 166 ? -10.264 18.313 14.452 1.00 80.50 166 TRP A C 1
ATOM 1336 O O . TRP A 1 166 ? -10.046 19.330 15.107 1.00 80.50 166 TRP A O 1
ATOM 1346 N N . THR A 1 167 ? -11.464 17.730 14.429 1.00 76.19 167 THR A N 1
ATOM 1347 C CA . THR A 1 167 ? -12.636 18.263 15.149 1.00 76.19 167 THR A CA 1
ATOM 1348 C C . THR A 1 167 ? -12.496 18.144 16.675 1.00 76.19 167 THR A C 1
ATOM 1350 O O . THR A 1 167 ? -13.155 18.859 17.423 1.00 76.19 167 THR A O 1
ATOM 1353 N N . ILE A 1 168 ? -11.623 17.259 17.154 1.00 67.62 168 ILE A N 1
ATOM 1354 C CA . ILE A 1 168 ? -11.529 16.850 18.560 1.00 67.62 168 ILE A CA 1
ATOM 1355 C C . ILE A 1 168 ? -10.507 17.671 19.391 1.00 67.62 168 ILE A C 1
ATOM 1357 O O . ILE A 1 168 ? -10.336 17.388 20.573 1.00 67.62 168 ILE A O 1
ATOM 1361 N N . TYR A 1 169 ? -9.868 18.697 18.807 1.00 61.78 169 TYR A N 1
ATOM 1362 C CA . TYR A 1 169 ? -8.852 19.597 19.400 1.00 61.78 169 TYR A CA 1
ATOM 1363 C C . TYR A 1 169 ? -8.623 19.453 20.925 1.00 61.78 169 TYR A C 1
ATOM 1365 O O . TYR A 1 169 ? -9.408 19.960 21.718 1.00 61.78 169 TYR A O 1
ATOM 1373 N N . ILE A 1 170 ? -7.533 18.747 21.277 1.00 57.41 170 ILE A N 1
ATOM 1374 C CA . ILE A 1 170 ? -6.924 18.512 22.608 1.00 57.41 170 ILE A CA 1
ATOM 1375 C C . ILE A 1 170 ? -7.932 18.314 23.766 1.00 57.41 170 ILE A C 1
ATOM 1377 O O . ILE A 1 170 ? -8.481 19.286 24.277 1.00 57.41 170 ILE A O 1
ATOM 1381 N N . PRO A 1 171 ? -8.124 17.076 24.271 1.00 57.41 171 PRO A N 1
ATOM 1382 C CA . PRO A 1 171 ? -8.949 16.859 25.456 1.00 57.41 171 PRO A CA 1
ATOM 1383 C C . PRO A 1 171 ? -8.297 17.489 26.699 1.00 57.41 171 PRO A C 1
ATOM 1385 O O . PRO A 1 171 ? -7.127 17.229 26.990 1.00 57.41 171 PRO A O 1
ATOM 1388 N N . ASP A 1 172 ? -9.067 18.298 27.430 1.00 55.56 172 ASP A N 1
ATOM 1389 C CA . ASP A 1 172 ? -8.665 18.889 28.711 1.00 55.56 172 ASP A CA 1
ATOM 1390 C C . ASP A 1 172 ? -8.254 17.784 29.701 1.00 55.56 172 ASP A C 1
ATOM 1392 O O . ASP A 1 172 ? -9.004 16.840 29.960 1.00 55.56 172 ASP A O 1
ATOM 1396 N N . GLY A 1 173 ? -7.026 17.877 30.211 1.00 53.78 173 GLY A N 1
ATOM 1397 C CA . GLY A 1 173 ? -6.284 16.773 30.826 1.00 53.78 173 GLY A CA 1
ATOM 1398 C C . GLY A 1 173 ? -6.585 16.456 32.293 1.00 53.78 173 GLY A C 1
ATOM 1399 O O . GLY A 1 173 ? -5.677 15.997 32.979 1.00 53.78 173 GLY A O 1
ATOM 1400 N N . GLU A 1 174 ? -7.801 16.675 32.801 1.00 48.09 174 GLU A N 1
ATOM 1401 C CA . GLU A 1 174 ? -8.088 16.475 34.232 1.00 48.09 174 GLU A CA 1
ATOM 1402 C C . GLU A 1 174 ? -9.316 15.584 34.488 1.00 48.09 174 GLU A C 1
ATOM 1404 O O . GLU A 1 174 ? -10.422 15.847 34.009 1.00 48.09 174 GLU A O 1
ATOM 1409 N N . MET A 1 175 ? -9.133 14.524 35.291 1.00 44.25 175 MET A N 1
ATOM 1410 C CA . MET A 1 175 ? -10.244 13.755 35.865 1.00 44.25 175 MET A CA 1
ATOM 1411 C C . MET A 1 175 ? -11.012 14.646 36.849 1.00 44.25 175 MET A C 1
ATOM 1413 O O . MET A 1 175 ? -10.551 14.924 37.952 1.00 44.25 175 MET A O 1
ATOM 1417 N N . SER A 1 176 ? -12.214 15.065 36.464 1.00 52.41 176 SER A N 1
ATOM 1418 C CA . SER A 1 176 ? -13.172 15.714 37.359 1.00 52.41 176 SER A CA 1
ATOM 1419 C C . SER A 1 176 ? -14.139 14.673 37.927 1.00 52.41 176 SER A C 1
ATOM 1421 O O . SER A 1 176 ? -14.762 13.921 37.172 1.00 52.41 176 SER A O 1
ATOM 1423 N N . LEU A 1 177 ? -14.325 14.680 39.254 1.00 55.62 177 LEU A N 1
ATOM 1424 C CA . LEU A 1 177 ? -15.276 13.830 39.994 1.00 55.62 177 LEU A CA 1
ATOM 1425 C C . LEU A 1 177 ? -16.722 13.935 39.455 1.00 55.62 177 LEU A C 1
ATOM 1427 O O . LEU A 1 177 ? -17.555 13.071 39.706 1.00 55.62 177 LEU A O 1
ATOM 1431 N N . GLN A 1 178 ? -17.017 14.987 38.687 1.00 61.69 178 GLN A N 1
ATOM 1432 C CA . GLN A 1 178 ? -18.337 15.291 38.147 1.00 61.69 178 GLN A CA 1
ATOM 1433 C C . GLN A 1 178 ? -18.588 14.693 36.749 1.00 61.69 178 GLN A C 1
ATOM 1435 O O . GLN A 1 178 ? -19.731 14.693 36.292 1.00 61.69 178 GLN A O 1
ATOM 1440 N N . LYS A 1 179 ? -17.554 14.183 36.052 1.00 53.00 179 LYS A N 1
ATOM 1441 C CA . LYS A 1 179 ? -17.671 13.589 34.703 1.00 53.00 179 LYS A CA 1
ATOM 1442 C C . LYS A 1 179 ? -16.702 12.404 34.485 1.00 53.00 179 LYS A C 1
ATOM 1444 O O . LYS A 1 179 ? -15.737 12.536 33.725 1.00 53.00 179 LYS A O 1
ATOM 1449 N N . PRO A 1 180 ? -16.983 11.222 35.065 1.00 54.06 180 PRO A N 1
ATOM 1450 C CA . PRO A 1 180 ? -16.122 10.036 34.963 1.00 54.06 180 PRO A CA 1
ATOM 1451 C C . PRO A 1 180 ? -16.004 9.444 33.546 1.00 54.06 180 PRO A C 1
ATOM 1453 O O . PRO A 1 180 ? -15.052 8.729 33.273 1.00 54.06 180 PRO A O 1
ATOM 1456 N N . LEU A 1 181 ? -16.917 9.758 32.616 1.00 53.16 181 LEU A N 1
ATOM 1457 C CA . LEU A 1 181 ? -16.853 9.307 31.209 1.00 53.16 181 LEU A CA 1
ATOM 1458 C C . LEU A 1 181 ? -16.030 10.232 30.294 1.00 53.16 181 LEU A C 1
ATOM 1460 O O . LEU A 1 181 ? -16.016 10.066 29.077 1.00 53.16 181 LEU A O 1
ATOM 1464 N N . SER A 1 182 ? -15.394 11.258 30.857 1.00 54.97 182 SER A N 1
ATOM 1465 C CA . SER A 1 182 ? -14.834 12.366 30.089 1.00 54.97 182 SER A CA 1
ATOM 1466 C C . SER A 1 182 ? -13.296 12.389 30.072 1.00 54.97 182 SER A C 1
ATOM 1468 O O . SER A 1 182 ? -12.681 13.370 29.678 1.00 54.97 182 SER A O 1
ATOM 1470 N N . TRP A 1 183 ? -12.636 11.298 30.421 1.00 55.91 183 TRP A N 1
ATOM 1471 C CA . TRP A 1 183 ? -11.185 11.200 30.302 1.00 55.91 183 TRP A CA 1
ATOM 1472 C C . TRP A 1 183 ? -10.833 10.293 29.122 1.00 55.91 183 TRP A C 1
ATOM 1474 O O . TRP A 1 183 ? -11.523 9.308 28.859 1.00 55.91 183 TRP A O 1
ATOM 1484 N N . CYS A 1 184 ? -9.805 10.662 28.364 1.00 65.31 184 CYS A N 1
ATOM 1485 C CA . CYS A 1 184 ? -9.147 9.732 27.461 1.00 65.31 184 CYS A CA 1
ATOM 1486 C C . CYS A 1 184 ? -7.642 9.966 27.503 1.00 65.31 184 CYS A C 1
ATOM 1488 O O . CYS A 1 184 ? -7.192 11.109 27.616 1.00 65.31 184 CYS A O 1
ATOM 1490 N N . ASP A 1 185 ? -6.881 8.876 27.462 1.00 62.06 185 ASP A N 1
ATOM 1491 C CA . ASP A 1 185 ? -5.431 8.913 27.557 1.00 62.06 185 ASP A CA 1
ATOM 1492 C C . ASP A 1 185 ? -4.828 9.660 26.354 1.00 62.06 185 ASP A C 1
ATOM 1494 O O . ASP A 1 185 ? -5.153 9.404 25.190 1.00 62.06 185 ASP A O 1
ATOM 1498 N N . ARG A 1 186 ? -3.914 10.592 26.641 1.00 72.75 186 ARG A N 1
ATOM 1499 C CA . ARG A 1 186 ? -3.220 11.434 25.652 1.00 72.75 186 ARG A CA 1
ATOM 1500 C C . ARG A 1 186 ? -2.484 10.590 24.608 1.00 72.75 186 ARG A C 1
ATOM 1502 O O . ARG A 1 186 ? -2.292 11.031 23.473 1.00 72.75 186 ARG A O 1
ATOM 1509 N N . THR A 1 187 ? -2.105 9.374 24.993 1.00 76.25 187 THR A N 1
ATOM 1510 C CA . THR A 1 187 ? -1.418 8.378 24.171 1.00 76.25 187 THR A CA 1
ATOM 1511 C C . THR A 1 187 ? -2.181 8.037 22.887 1.00 76.25 187 THR A C 1
ATOM 1513 O O . THR A 1 187 ? -1.569 8.004 21.821 1.00 76.25 187 THR A O 1
ATOM 1516 N N . LEU A 1 188 ? -3.508 7.855 22.944 1.00 76.75 188 LEU A N 1
ATOM 1517 C CA . LEU A 1 188 ? -4.312 7.459 21.777 1.00 76.75 188 LEU A CA 1
ATOM 1518 C C . LEU A 1 188 ? -4.351 8.565 20.709 1.00 76.75 188 LEU A C 1
ATOM 1520 O O . LEU A 1 188 ? -4.197 8.307 19.512 1.00 76.75 188 LEU A O 1
ATOM 1524 N N . TYR A 1 189 ? -4.504 9.816 21.147 1.00 77.81 189 TYR A N 1
ATOM 1525 C CA . TYR A 1 189 ? -4.511 10.973 20.254 1.00 77.81 189 TYR A CA 1
ATOM 1526 C C . TYR A 1 189 ? -3.140 11.191 19.598 1.00 77.81 189 TYR A C 1
ATOM 1528 O O . TYR A 1 189 ? -3.054 11.353 18.381 1.00 77.81 189 TYR A O 1
ATOM 1536 N N . MET A 1 190 ? -2.055 11.123 20.380 1.00 82.94 190 MET A N 1
ATOM 1537 C CA . MET A 1 190 ? -0.691 11.235 19.848 1.00 82.94 190 MET A CA 1
ATOM 1538 C C . MET A 1 190 ? -0.377 10.113 18.855 1.00 82.94 190 MET A C 1
ATOM 1540 O O . MET A 1 190 ? 0.184 10.373 17.793 1.00 82.94 190 MET A O 1
ATOM 1544 N N . PHE A 1 191 ? -0.793 8.882 19.156 1.00 84.88 191 PHE A N 1
ATOM 1545 C CA . PHE A 1 191 ? -0.635 7.746 18.253 1.00 84.88 191 PHE A CA 1
ATOM 1546 C C . PHE A 1 191 ? -1.392 7.943 16.932 1.00 84.88 191 PHE A C 1
ATOM 1548 O O . PHE A 1 191 ? -0.839 7.680 15.864 1.00 84.88 191 PHE A O 1
ATOM 1555 N N . THR A 1 192 ? -2.620 8.468 16.985 1.00 85.94 192 THR A N 1
ATOM 1556 C CA . THR A 1 192 ? -3.407 8.776 15.780 1.00 85.94 192 THR A CA 1
ATOM 1557 C C . THR A 1 192 ? -2.688 9.795 14.894 1.00 85.94 192 THR A C 1
ATOM 1559 O O . THR A 1 192 ? -2.554 9.590 13.689 1.00 85.94 192 THR A O 1
ATOM 1562 N N . LEU A 1 193 ? -2.172 10.876 15.492 1.00 87.12 193 LEU A N 1
ATOM 1563 C CA . LEU A 1 193 ? -1.442 11.915 14.762 1.00 87.12 193 LEU A CA 1
ATOM 1564 C C . LEU A 1 193 ? -0.153 11.386 14.130 1.00 87.12 193 LEU A C 1
ATOM 1566 O O . LEU A 1 193 ? 0.122 11.680 12.968 1.00 87.12 193 LEU A O 1
ATOM 1570 N N . VAL A 1 194 ? 0.621 10.590 14.873 1.00 90.69 194 VAL A N 1
ATOM 1571 C CA . VAL A 1 194 ? 1.839 9.954 14.353 1.00 90.69 194 VAL A CA 1
ATOM 1572 C C . VAL A 1 194 ? 1.498 9.006 13.203 1.00 90.69 194 VAL A C 1
ATOM 1574 O O . VAL A 1 194 ? 2.161 9.037 12.170 1.00 90.69 194 VAL A O 1
ATOM 1577 N N . SER A 1 195 ? 0.429 8.221 13.336 1.00 89.19 195 SER A N 1
ATOM 1578 C CA . SER A 1 195 ? -0.026 7.302 12.288 1.00 89.19 195 SER A CA 1
ATOM 1579 C C . SER A 1 195 ? -0.426 8.046 11.011 1.00 89.19 195 SER A C 1
ATOM 1581 O O . SER A 1 195 ? -0.018 7.657 9.919 1.00 89.19 195 SER A O 1
ATOM 1583 N N . PHE A 1 196 ? -1.153 9.161 11.127 1.00 90.06 196 PHE A N 1
ATOM 1584 C CA . PHE A 1 196 ? -1.471 10.012 9.978 1.00 90.06 196 PHE A CA 1
ATOM 1585 C C . PHE A 1 196 ? -0.227 10.633 9.356 1.00 90.06 196 PHE A C 1
ATOM 1587 O O . PHE A 1 196 ? -0.097 10.603 8.136 1.00 90.06 196 PHE A O 1
ATOM 1594 N N . ALA A 1 197 ? 0.710 11.136 10.162 1.00 92.25 197 ALA A N 1
ATOM 1595 C CA . ALA A 1 197 ? 1.967 11.678 9.655 1.00 92.25 197 ALA A CA 1
ATOM 1596 C C . ALA A 1 197 ? 2.754 10.634 8.840 1.00 92.25 197 ALA A C 1
ATOM 1598 O O . ALA A 1 197 ? 3.236 10.948 7.751 1.00 92.25 197 ALA A O 1
ATOM 1599 N N . ILE A 1 198 ? 2.819 9.385 9.318 1.00 92.44 198 ILE A N 1
ATOM 1600 C CA . ILE A 1 198 ? 3.442 8.270 8.590 1.00 92.44 198 ILE A CA 1
ATOM 1601 C C . ILE A 1 198 ? 2.701 7.999 7.274 1.00 92.44 198 ILE A C 1
ATOM 1603 O O . ILE A 1 198 ? 3.346 7.905 6.232 1.00 92.44 198 ILE A O 1
ATOM 1607 N N . LEU A 1 199 ? 1.365 7.921 7.285 1.00 90.88 199 LEU A N 1
ATOM 1608 C CA . LEU A 1 199 ? 0.574 7.688 6.068 1.00 90.88 199 LEU A CA 1
ATOM 1609 C C . LEU A 1 199 ? 0.772 8.793 5.025 1.00 90.88 199 LEU A C 1
ATOM 1611 O O . LEU A 1 199 ? 1.000 8.490 3.856 1.00 90.88 199 LEU A O 1
ATOM 1615 N N . TYR A 1 200 ? 0.755 10.063 5.433 1.00 92.00 200 TYR A N 1
ATOM 1616 C CA . TYR A 1 200 ? 1.031 11.180 4.526 1.00 92.00 200 TYR A CA 1
ATOM 1617 C C . TYR A 1 200 ? 2.444 11.111 3.942 1.00 92.00 200 TYR A C 1
ATOM 1619 O O . TYR A 1 200 ? 2.618 11.356 2.748 1.00 92.00 200 TYR A O 1
ATOM 1627 N N . PHE A 1 201 ? 3.444 10.742 4.749 1.00 93.56 201 PHE A N 1
ATOM 1628 C CA . PHE A 1 201 ? 4.815 10.572 4.273 1.00 93.56 201 PHE A CA 1
ATOM 1629 C C . PHE A 1 201 ? 4.931 9.434 3.252 1.00 93.56 201 PHE A C 1
ATOM 1631 O O . PHE A 1 201 ? 5.550 9.616 2.207 1.00 93.56 201 PHE A O 1
ATOM 1638 N N . VAL A 1 202 ? 4.293 8.288 3.511 1.00 91.25 202 VAL A N 1
ATOM 1639 C CA . VAL A 1 202 ? 4.263 7.146 2.583 1.00 91.25 202 VAL A CA 1
ATOM 1640 C C . VAL A 1 202 ? 3.584 7.522 1.264 1.00 91.25 202 VAL A C 1
ATOM 1642 O O . VAL A 1 202 ? 4.123 7.222 0.201 1.00 91.25 202 VAL A O 1
ATOM 1645 N N . ILE A 1 203 ? 2.447 8.224 1.315 1.00 90.00 203 ILE A N 1
ATOM 1646 C CA . ILE A 1 203 ? 1.730 8.690 0.117 1.00 90.00 203 ILE A CA 1
ATOM 1647 C C . ILE A 1 203 ? 2.601 9.660 -0.692 1.00 90.00 203 ILE A C 1
ATOM 1649 O O . ILE A 1 203 ? 2.735 9.504 -1.905 1.00 90.00 203 ILE A O 1
ATOM 1653 N N . LEU A 1 204 ? 3.224 10.641 -0.030 1.00 93.50 204 LEU A N 1
ATOM 1654 C CA . LEU A 1 204 ? 4.108 11.611 -0.678 1.00 93.50 204 LEU A CA 1
ATOM 1655 C C . LEU A 1 204 ? 5.315 10.925 -1.326 1.00 93.50 204 LEU A C 1
ATOM 1657 O O . LEU A 1 204 ? 5.637 11.198 -2.481 1.00 93.50 204 LEU A O 1
ATOM 1661 N N . PHE A 1 205 ? 5.970 10.025 -0.596 1.00 91.44 205 PHE A N 1
ATOM 1662 C CA . PHE A 1 205 ? 7.122 9.282 -1.088 1.00 91.44 205 PHE A CA 1
ATOM 1663 C C . PHE A 1 205 ? 6.753 8.397 -2.285 1.00 91.44 205 PHE A C 1
ATOM 1665 O O . PHE A 1 205 ? 7.435 8.441 -3.308 1.00 91.44 205 PHE A O 1
ATOM 1672 N N . GLY A 1 206 ? 5.631 7.674 -2.213 1.00 88.56 206 GLY A N 1
ATOM 1673 C CA . GLY A 1 206 ? 5.111 6.889 -3.333 1.00 88.56 206 GLY A CA 1
ATOM 1674 C C . GLY A 1 206 ? 4.832 7.746 -4.571 1.00 88.56 206 GLY A C 1
ATOM 1675 O O . GLY A 1 206 ? 5.214 7.377 -5.679 1.00 88.56 206 GLY A O 1
ATOM 1676 N N . PHE A 1 207 ? 4.247 8.934 -4.393 1.00 90.88 207 PHE A N 1
ATOM 1677 C CA . PHE A 1 207 ? 3.996 9.867 -5.494 1.00 90.88 207 PHE A CA 1
ATOM 1678 C C . PHE A 1 207 ? 5.292 10.370 -6.148 1.00 90.88 207 PHE A C 1
ATOM 1680 O O . PHE A 1 207 ? 5.390 10.411 -7.375 1.00 90.88 207 PHE A O 1
ATOM 1687 N N . ILE A 1 208 ? 6.310 10.700 -5.345 1.00 91.56 208 ILE A N 1
ATOM 1688 C CA . ILE A 1 208 ? 7.634 11.104 -5.842 1.00 91.56 208 ILE A CA 1
ATOM 1689 C C . ILE A 1 208 ? 8.281 9.971 -6.645 1.00 91.56 208 ILE A C 1
ATOM 1691 O O . ILE A 1 208 ? 8.799 10.228 -7.733 1.00 91.56 208 ILE A O 1
ATOM 1695 N N . LEU A 1 209 ? 8.216 8.728 -6.154 1.00 88.56 209 LEU A N 1
ATOM 1696 C CA . LEU A 1 209 ? 8.738 7.566 -6.875 1.00 88.56 209 LEU A CA 1
ATOM 1697 C C . LEU A 1 209 ? 8.044 7.402 -8.230 1.00 88.56 209 LEU A C 1
ATOM 1699 O O . LEU A 1 209 ? 8.724 7.356 -9.253 1.00 88.56 209 LEU A O 1
ATOM 1703 N N . VAL A 1 210 ? 6.709 7.423 -8.270 1.00 87.69 210 VAL A N 1
ATOM 1704 C CA . VAL A 1 210 ? 5.949 7.306 -9.526 1.00 87.69 210 VAL A CA 1
ATOM 1705 C C . VAL A 1 210 ? 6.319 8.422 -10.505 1.00 87.69 210 VAL A C 1
ATOM 1707 O O . VAL A 1 210 ? 6.587 8.145 -11.671 1.00 87.69 210 VAL A O 1
ATOM 1710 N N . ILE A 1 211 ? 6.405 9.676 -10.051 1.00 90.50 211 ILE A N 1
ATOM 1711 C CA . ILE A 1 211 ? 6.811 10.793 -10.916 1.00 90.50 211 ILE A CA 1
ATOM 1712 C C . ILE A 1 211 ? 8.233 10.601 -11.442 1.00 90.50 211 ILE A C 1
ATOM 1714 O O . ILE A 1 211 ? 8.466 10.806 -12.633 1.00 90.50 211 ILE A O 1
ATOM 1718 N N . SER A 1 212 ? 9.178 10.212 -10.585 1.00 88.38 212 SER A N 1
ATOM 1719 C CA . SER A 1 212 ? 10.568 10.005 -10.995 1.00 88.38 212 SER A CA 1
ATOM 1720 C C . SER A 1 212 ? 10.682 8.936 -12.083 1.00 88.38 212 SER A C 1
ATOM 1722 O O . SER A 1 212 ? 11.376 9.150 -13.076 1.00 88.38 212 SER A O 1
ATOM 1724 N N . LEU A 1 213 ? 9.906 7.855 -11.968 1.00 84.31 213 LEU A N 1
ATOM 1725 C CA . LEU A 1 213 ? 9.828 6.789 -12.965 1.00 84.31 213 LEU A CA 1
ATOM 1726 C C . LEU A 1 213 ? 9.177 7.264 -14.260 1.00 84.31 213 LEU A C 1
ATOM 1728 O O . LEU A 1 213 ? 9.673 6.954 -15.338 1.00 84.31 213 LEU A O 1
ATOM 1732 N N . LEU A 1 214 ? 8.108 8.061 -14.186 1.00 87.56 214 LEU A N 1
ATOM 1733 C CA . LEU A 1 214 ? 7.483 8.634 -15.379 1.00 87.56 214 LEU A CA 1
ATOM 1734 C C . LEU A 1 214 ? 8.446 9.565 -16.122 1.00 87.56 214 LEU A C 1
ATOM 1736 O O . LEU A 1 214 ? 8.534 9.497 -17.346 1.00 87.56 214 LEU A O 1
ATOM 1740 N N . ILE A 1 215 ? 9.184 10.418 -15.408 1.00 88.94 215 ILE A N 1
ATOM 1741 C CA . ILE A 1 215 ? 10.191 11.307 -16.007 1.00 88.94 215 ILE A CA 1
ATOM 1742 C C . ILE A 1 215 ? 11.306 10.480 -16.646 1.00 88.94 215 ILE A C 1
ATOM 1744 O O . ILE A 1 215 ? 11.679 10.738 -17.790 1.00 88.94 215 ILE A O 1
ATOM 1748 N N . TYR A 1 216 ? 11.799 9.469 -15.936 1.00 85.25 216 TYR A N 1
ATOM 1749 C CA . TYR A 1 216 ? 12.839 8.572 -16.419 1.00 85.25 216 TYR A CA 1
ATOM 1750 C C . TYR A 1 216 ? 12.400 7.792 -17.666 1.00 85.25 216 TYR A C 1
ATOM 1752 O O . TYR A 1 216 ? 13.084 7.830 -18.683 1.00 85.25 216 TYR A O 1
ATOM 1760 N N . ALA A 1 217 ? 11.210 7.189 -17.655 1.00 82.31 217 ALA A N 1
ATOM 1761 C CA . ALA A 1 217 ? 10.653 6.480 -18.805 1.00 82.31 217 ALA A CA 1
ATOM 1762 C C . ALA A 1 217 ? 10.499 7.403 -20.025 1.00 82.31 217 ALA 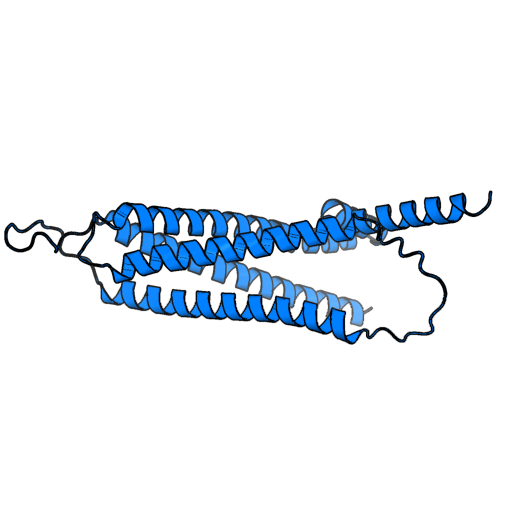A C 1
ATOM 1764 O O . ALA A 1 217 ? 10.810 7.019 -21.151 1.00 82.31 217 ALA A O 1
ATOM 1765 N N . ARG A 1 218 ? 10.068 8.655 -19.812 1.00 85.88 218 ARG A N 1
ATOM 1766 C CA . ARG A 1 218 ? 9.983 9.673 -20.874 1.00 85.88 218 ARG A CA 1
ATOM 1767 C C . ARG A 1 218 ? 11.357 10.076 -21.401 1.00 85.88 218 ARG A C 1
ATOM 1769 O O . ARG A 1 218 ? 11.477 10.361 -22.591 1.00 85.88 218 ARG A O 1
ATOM 1776 N N . PHE A 1 219 ? 12.366 10.124 -20.536 1.00 84.56 219 PHE A N 1
ATOM 1777 C CA . PHE A 1 219 ? 13.743 10.411 -20.916 1.00 84.56 219 PHE A CA 1
ATOM 1778 C C . PHE A 1 219 ? 14.332 9.274 -21.761 1.00 84.56 219 PHE A C 1
ATOM 1780 O O . PHE A 1 219 ? 14.806 9.534 -22.864 1.00 84.56 219 PHE A O 1
ATOM 1787 N N . CYS A 1 220 ? 14.194 8.019 -21.322 1.00 75.69 220 CYS A N 1
ATOM 1788 C CA . CYS A 1 220 ? 14.620 6.839 -22.080 1.00 75.69 220 CYS A CA 1
ATOM 1789 C C . CYS A 1 220 ? 13.915 6.743 -23.439 1.00 75.69 220 CYS A C 1
ATOM 1791 O O . CYS A 1 220 ? 14.577 6.585 -24.461 1.00 75.69 220 CYS A O 1
ATOM 1793 N N . ALA A 1 221 ? 12.591 6.937 -23.481 1.00 76.69 221 ALA A N 1
ATOM 1794 C CA . ALA A 1 221 ? 11.832 6.918 -24.733 1.00 76.69 221 ALA A CA 1
ATOM 1795 C C . ALA A 1 221 ? 12.308 7.988 -25.730 1.00 76.69 221 ALA A C 1
ATOM 1797 O O . ALA A 1 221 ? 12.310 7.752 -26.931 1.00 76.69 221 ALA A O 1
ATOM 1798 N N . ARG A 1 222 ? 12.728 9.166 -25.247 1.00 81.69 222 ARG A N 1
ATOM 1799 C CA . ARG A 1 222 ? 13.310 10.210 -26.105 1.00 81.69 222 ARG A CA 1
ATOM 1800 C C . ARG A 1 222 ? 14.725 9.881 -26.563 1.00 81.69 222 ARG A C 1
ATOM 1802 O O . ARG A 1 222 ? 15.070 10.249 -27.677 1.00 81.69 222 ARG A O 1
ATOM 1809 N N . SER A 1 223 ? 15.522 9.222 -25.725 1.00 74.50 223 SER A N 1
ATOM 1810 C CA . SER A 1 223 ? 16.871 8.783 -26.094 1.00 74.50 223 SER A CA 1
ATOM 1811 C C . SER A 1 223 ? 16.825 7.791 -27.257 1.00 74.50 223 SER A C 1
ATOM 1813 O O . SER A 1 223 ? 17.519 7.998 -28.240 1.00 74.50 223 SER A O 1
ATOM 1815 N N . MET A 1 224 ? 15.925 6.803 -27.194 1.00 65.56 224 MET A N 1
ATOM 1816 C CA . MET A 1 224 ? 15.760 5.762 -28.222 1.00 65.56 224 MET A CA 1
ATOM 1817 C C . MET A 1 224 ? 15.241 6.279 -29.575 1.00 65.56 224 MET A C 1
ATOM 1819 O O . MET A 1 224 ? 15.391 5.605 -30.582 1.00 65.56 224 MET A O 1
ATOM 1823 N N . ILE A 1 225 ? 14.570 7.437 -29.609 1.00 77.12 225 ILE A N 1
ATOM 1824 C CA . ILE A 1 225 ? 14.048 8.039 -30.854 1.00 77.12 225 ILE A CA 1
ATOM 1825 C C . ILE A 1 225 ? 15.127 8.871 -31.572 1.00 77.12 225 ILE A C 1
ATOM 1827 O O . ILE A 1 225 ? 14.981 9.179 -32.752 1.00 77.12 225 ILE A O 1
ATOM 1831 N N . ASN A 1 226 ? 16.177 9.280 -30.855 1.00 63.00 226 ASN A N 1
ATOM 1832 C CA . ASN A 1 226 ? 17.229 10.156 -31.372 1.00 63.00 226 ASN A CA 1
ATOM 1833 C C . ASN A 1 226 ? 18.473 9.396 -31.881 1.00 63.00 226 ASN A C 1
ATOM 1835 O O . ASN A 1 226 ? 19.406 10.056 -32.344 1.00 63.00 226 ASN A O 1
ATOM 1839 N N . GLU A 1 227 ? 18.490 8.064 -31.784 1.00 52.25 227 GLU A N 1
ATOM 1840 C CA . GLU A 1 227 ? 19.450 7.160 -32.448 1.00 52.25 227 GLU A CA 1
ATOM 1841 C C . GLU A 1 227 ? 18.853 6.602 -33.747 1.00 52.25 227 GLU A C 1
ATOM 1843 O O . GLU A 1 227 ? 19.617 6.494 -34.735 1.00 52.25 227 GLU A O 1
#

Radius of gyration: 25.7 Å; chains: 1; bounding box: 46×63×72 Å

Secondary structure (DSSP, 8-state):
--HHHHHHHHHHHHHHHHHHTSHHHHHHHHHHH-SSHHHHHHHHHHHHHHHHHHHHHHHHHHHHHHHHHHHHHHTTTT-TT-HHHHHHHHHHHHHHHHHHHHHHHHHHHHHHHTTS----------------THHHHHHHHHHHHHHHHHHHHHHHHHHHHHHHHHHT--------TT-TT----HHHHHHHHHHHHHHHHHHHHHHHHHHHHHHHHHHHHHHHH--

Foldseek 3Di:
DVPVVVVVVVLVVLVLVLQCPDLVNVLVVLVVPDPDPVSSVLSNCLSCLPPVVVVVLLVVQLVLLVVLQVLLVVCCPVALACPPLSVLSNCLSVLSNVLSVVVVVVVVVVSVVSVDDPPPPPPDDDDDDDDDPVVVVVVVVVVVVVNVVSVVVNVVSLVVSVVSLVVVPDQDADDDPVCNNRDDDPVSSVSSVVSVVVVVVSVVVVVVSVVVSVVSVVVVVVVVVVD

pLDDT: mean 73.93, std 16.14, range [29.56, 93.56]